Protein AF-A0AA38CVW6-F1 (afdb_monomer_lite)

Foldseek 3Di:
DQAADALVCLLPLVLQLLLCCQQVVDAALVSSQVSCSVSSHDHWPDRDPQKTKGKAANPPPPCPPVSQVSSLVSNCVRQNFADDPQRWGCSFQWTWDWDDDPRIIMIMTGGAHGLVLLLVLVLCVLVPPQAVVSCPVSQLADPPFDADPQQWTDGGPRHPWDWIWGQDPVRWIKIKTKAALNHAHRPDDDPDSVRRVVRSLVVSCVRLPDFPDNDPPDFGWGHHDQKIWTWAQDPVSIIMTMITRHPDD

Sequence (249 aa):
MRRVSAPEDLPTTVPALLTTIWRDALATVGELEAALADVGLPTLTRGEPPRVELEVPLDGVEDVDALLKRVRLACSRAVGKAVGSDKHWDLGSYDAGVCVARGSLWVSLHAKVSLEQVRAAAADFLAGADGVPWLLAHGFADAGAERKETGFWPRPAGLVHSTSARLFDDGRVRAHFFLDPGARPPGVSTRSDDEGYAASLAHLAEVLGERDDPRPSARPVWTRGGRRFTFYRMSSRSRSVLYEELVTP

pLDDT: mean 86.85, std 9.81, range [39.06, 98.0]

Structure (mmCIF, N/CA/C/O backbone):
data_AF-A0AA38CVW6-F1
#
_entry.id   AF-A0AA38CVW6-F1
#
loop_
_atom_site.group_PDB
_atom_site.id
_atom_site.type_symbol
_atom_site.label_atom_id
_atom_site.label_alt_id
_atom_site.label_comp_id
_atom_site.label_asym_id
_atom_site.label_entity_id
_atom_site.label_seq_id
_atom_site.pdbx_PDB_ins_code
_atom_site.Cartn_x
_atom_site.Cartn_y
_atom_site.Cartn_z
_atom_site.occupancy
_atom_site.B_iso_or_equiv
_atom_site.auth_seq_id
_atom_site.auth_comp_id
_atom_site.auth_asym_id
_atom_site.auth_atom_id
_atom_site.pdbx_PDB_model_num
ATOM 1 N N . MET A 1 1 ? -28.704 -16.964 11.301 1.00 39.06 1 MET A N 1
ATOM 2 C CA . MET A 1 1 ? -28.440 -15.732 12.074 1.00 39.06 1 MET A CA 1
ATOM 3 C C . MET A 1 1 ? -26.941 -15.656 12.317 1.00 39.06 1 MET A C 1
ATOM 5 O O . MET A 1 1 ? -26.438 -16.460 13.091 1.00 39.06 1 MET A O 1
ATOM 9 N N . ARG A 1 2 ? -26.208 -14.801 11.591 1.00 44.62 2 ARG A N 1
ATOM 10 C CA . ARG A 1 2 ? -24.786 -14.557 11.885 1.00 44.62 2 ARG A CA 1
ATOM 11 C C . ARG A 1 2 ? -24.725 -13.733 13.175 1.00 44.62 2 ARG A C 1
ATOM 13 O O . ARG A 1 2 ? -25.416 -12.722 13.264 1.00 44.62 2 ARG A O 1
ATOM 20 N N . ARG A 1 3 ? -23.990 -14.210 14.185 1.00 50.84 3 ARG A N 1
ATOM 21 C CA . ARG A 1 3 ? -23.736 -13.441 15.411 1.00 50.84 3 ARG A CA 1
ATOM 22 C C . ARG A 1 3 ? -22.870 -12.247 15.024 1.00 50.84 3 ARG A C 1
ATOM 24 O O . ARG A 1 3 ? -21.776 -12.453 14.517 1.00 50.84 3 ARG A O 1
ATOM 31 N N . VAL A 1 4 ? -23.381 -11.040 15.230 1.00 60.94 4 VAL A N 1
ATOM 32 C CA . VAL A 1 4 ? -22.540 -9.844 15.305 1.00 60.94 4 VAL A CA 1
ATOM 33 C C . VAL A 1 4 ? -21.782 -9.958 16.624 1.00 60.94 4 VAL A C 1
ATOM 35 O O . 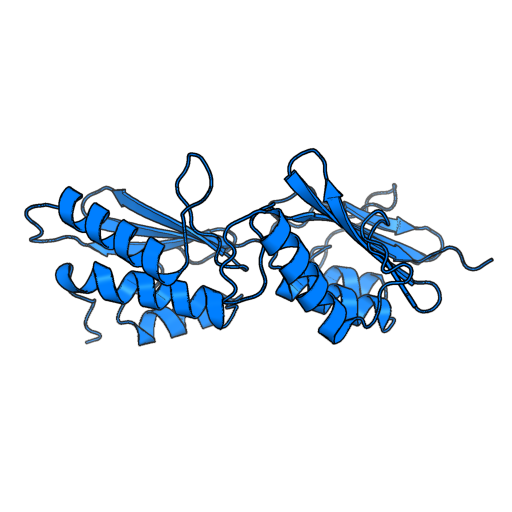VAL A 1 4 ? -22.414 -10.237 17.646 1.00 60.94 4 VAL A O 1
ATOM 38 N N . SER A 1 5 ? -20.454 -9.833 16.591 1.00 67.31 5 SER A N 1
ATOM 39 C CA . SER A 1 5 ? -19.619 -9.828 17.798 1.00 67.31 5 SER A CA 1
ATOM 40 C C . SER A 1 5 ? -20.194 -8.885 18.850 1.00 67.31 5 SER A C 1
ATOM 42 O O . SER A 1 5 ? -20.552 -7.747 18.535 1.00 67.31 5 SER A O 1
ATOM 44 N N . ALA A 1 6 ? -20.298 -9.362 20.090 1.00 80.94 6 ALA A N 1
ATOM 45 C CA . ALA A 1 6 ? -20.766 -8.522 21.179 1.00 80.94 6 ALA A CA 1
ATOM 46 C C . ALA A 1 6 ? -19.718 -7.421 21.458 1.00 80.94 6 ALA A C 1
ATOM 48 O O . ALA A 1 6 ? -18.531 -7.624 21.171 1.00 80.94 6 ALA A O 1
ATOM 49 N N . PRO A 1 7 ? -20.099 -6.240 21.979 1.00 82.44 7 PRO A N 1
ATOM 50 C CA . PRO A 1 7 ? -19.156 -5.137 22.174 1.00 82.44 7 PRO A CA 1
ATOM 51 C C . PRO A 1 7 ? -17.915 -5.500 23.009 1.00 82.44 7 PRO A C 1
ATOM 53 O O . PRO A 1 7 ? -16.829 -4.958 22.791 1.00 82.44 7 PRO A O 1
ATOM 56 N N . GLU A 1 8 ? -18.043 -6.446 23.938 1.00 85.50 8 GLU A N 1
ATOM 57 C CA . GLU A 1 8 ? -16.952 -7.001 24.740 1.00 85.50 8 GLU A CA 1
ATOM 58 C C . GLU A 1 8 ? -15.891 -7.763 23.929 1.00 85.50 8 GLU A C 1
ATOM 60 O O . GLU A 1 8 ? -14.738 -7.823 24.363 1.00 85.50 8 GLU A O 1
ATOM 65 N N . ASP A 1 9 ? -16.240 -8.275 22.747 1.00 90.69 9 ASP A N 1
ATOM 66 C CA . ASP A 1 9 ? -15.350 -9.039 21.867 1.00 90.69 9 ASP A CA 1
ATOM 67 C C . ASP A 1 9 ? -14.528 -8.135 20.934 1.00 90.69 9 ASP A C 1
ATOM 69 O O . ASP A 1 9 ? -13.566 -8.585 20.302 1.00 90.69 9 ASP A O 1
ATOM 73 N N . LEU A 1 10 ? -14.867 -6.844 20.834 1.00 92.31 10 LEU A N 1
ATOM 74 C CA . LEU A 1 10 ? -14.195 -5.877 19.954 1.00 92.31 10 LEU A CA 1
ATOM 75 C C . LEU A 1 10 ? -12.682 -5.741 20.199 1.00 92.31 10 LEU A C 1
ATOM 77 O O . LEU A 1 10 ? -11.935 -5.655 19.220 1.00 92.31 10 LEU A O 1
ATOM 81 N N . PRO A 1 11 ? -12.172 -5.771 21.449 1.00 93.81 11 PRO A N 1
ATOM 82 C CA . PRO A 1 11 ? -10.733 -5.783 21.714 1.00 93.81 11 PRO A CA 1
ATOM 83 C C . PRO A 1 11 ? -10.001 -7.032 21.203 1.00 93.81 11 PRO A C 1
ATOM 85 O O . PRO A 1 11 ? -8.774 -7.045 21.232 1.00 93.81 11 PRO A O 1
ATOM 88 N N . THR A 1 12 ? -10.722 -8.057 20.743 1.00 94.00 12 THR A N 1
ATOM 89 C CA . THR A 1 12 ? -10.163 -9.286 20.163 1.00 94.00 12 THR A CA 1
ATOM 90 C C . THR A 1 12 ? -10.408 -9.348 18.655 1.00 94.00 12 THR A C 1
ATOM 92 O O . THR A 1 12 ? -9.477 -9.586 17.888 1.00 94.00 12 THR A O 1
ATOM 95 N N . THR A 1 13 ? -11.638 -9.083 18.215 1.00 94.00 13 THR A N 1
ATOM 96 C CA . THR A 1 13 ? -12.067 -9.250 16.815 1.00 94.00 13 THR A CA 1
ATOM 97 C C . THR A 1 13 ? -11.517 -8.168 15.889 1.00 94.00 13 THR A C 1
ATOM 99 O O . THR A 1 13 ? -11.048 -8.487 14.797 1.00 94.00 13 THR A O 1
ATOM 102 N N . VAL A 1 14 ? -11.467 -6.903 16.329 1.00 93.81 14 VAL A N 1
ATOM 103 C CA . VAL A 1 14 ? -10.900 -5.812 15.517 1.00 93.81 14 VAL A CA 1
ATOM 104 C C . VAL A 1 14 ? -9.394 -6.008 15.287 1.00 93.81 14 VAL A C 1
ATOM 106 O O . VAL A 1 14 ? -8.977 -5.993 14.131 1.00 93.81 14 VAL A O 1
ATOM 109 N N . PRO A 1 15 ? -8.550 -6.259 16.309 1.00 93.81 15 PRO A N 1
ATOM 110 C CA . PRO A 1 15 ? -7.133 -6.541 16.074 1.00 93.81 15 PRO A CA 1
ATOM 111 C C . PRO A 1 15 ? -6.886 -7.802 15.242 1.00 93.81 15 PRO A C 1
ATOM 113 O O . PRO A 1 15 ? -5.911 -7.830 14.492 1.00 93.81 15 PRO A O 1
ATOM 116 N N . ALA A 1 16 ? -7.743 -8.826 15.351 1.00 93.62 16 ALA A N 1
ATOM 117 C CA . ALA A 1 16 ? -7.656 -10.018 14.510 1.00 93.62 16 ALA A CA 1
ATOM 118 C C . ALA A 1 16 ? -7.872 -9.661 13.033 1.00 93.62 16 ALA A C 1
ATOM 120 O O . ALA A 1 16 ? -7.012 -9.981 12.218 1.00 93.62 16 ALA A O 1
ATOM 121 N N . LEU A 1 17 ? -8.921 -8.889 12.716 1.00 93.69 17 LEU A N 1
ATOM 122 C CA . LEU A 1 17 ? -9.152 -8.366 11.365 1.00 93.69 17 LEU A CA 1
ATOM 123 C C . LEU A 1 17 ? -7.936 -7.594 10.841 1.00 93.69 17 LEU A C 1
ATOM 125 O O . LEU A 1 17 ? -7.453 -7.883 9.750 1.00 93.69 17 LEU A O 1
ATOM 129 N N . LEU A 1 18 ? -7.423 -6.625 11.613 1.00 93.62 18 LEU A N 1
ATOM 130 C CA . LEU A 1 18 ? -6.281 -5.815 11.167 1.00 93.62 18 LEU A CA 1
ATOM 131 C C . LEU A 1 18 ? -5.037 -6.685 10.932 1.00 93.62 18 LEU A C 1
ATOM 133 O O . LEU A 1 18 ? -4.266 -6.425 10.012 1.00 93.62 18 LEU A O 1
ATOM 137 N N . THR A 1 19 ? -4.850 -7.724 11.750 1.00 92.50 19 THR A N 1
ATOM 138 C CA . THR A 1 19 ? -3.744 -8.680 11.606 1.00 92.50 19 THR A CA 1
ATOM 139 C C . THR A 1 19 ? -3.870 -9.491 10.324 1.00 92.50 19 THR A C 1
ATOM 141 O O . THR A 1 19 ? -2.874 -9.635 9.621 1.00 92.50 19 THR A O 1
ATOM 144 N N . THR A 1 20 ? -5.067 -9.990 10.010 1.00 92.25 20 THR A N 1
ATOM 145 C CA . THR A 1 20 ? -5.356 -10.717 8.766 1.00 92.25 20 THR A CA 1
ATOM 146 C C . THR A 1 20 ? -5.100 -9.827 7.557 1.00 92.25 20 THR A C 1
ATOM 148 O O . THR A 1 20 ? -4.303 -10.191 6.700 1.00 92.25 20 THR A O 1
ATOM 151 N N . ILE A 1 21 ? -5.666 -8.611 7.535 1.00 90.19 21 ILE A N 1
ATOM 152 C CA . ILE A 1 21 ? -5.430 -7.635 6.457 1.00 90.19 21 ILE A CA 1
ATOM 153 C C . ILE A 1 21 ? -3.929 -7.423 6.241 1.00 90.19 21 ILE A C 1
ATOM 155 O O . ILE A 1 21 ? -3.445 -7.457 5.112 1.00 90.19 21 ILE A O 1
ATOM 159 N N . TRP A 1 22 ? -3.190 -7.226 7.332 1.00 90.19 22 TRP A N 1
ATOM 160 C CA . TRP A 1 22 ? -1.774 -6.899 7.271 1.00 90.19 22 TRP A CA 1
ATOM 161 C C . TRP A 1 22 ? -0.870 -8.071 6.878 1.00 90.19 22 TRP A C 1
ATOM 163 O O . TRP A 1 22 ? 0.119 -7.863 6.176 1.00 90.19 22 TRP A O 1
ATOM 173 N N . ARG A 1 23 ? -1.154 -9.287 7.354 1.00 87.44 23 ARG A N 1
ATOM 174 C CA . ARG A 1 23 ? -0.337 -10.476 7.064 1.00 87.44 23 ARG A CA 1
ATOM 175 C C . ARG A 1 23 ? -0.641 -11.063 5.699 1.00 87.44 23 ARG A C 1
ATOM 177 O O . ARG A 1 23 ? 0.293 -11.398 4.979 1.00 87.44 23 ARG A O 1
ATOM 184 N N . ASP A 1 24 ? -1.919 -11.137 5.358 1.00 86.94 24 ASP A N 1
ATOM 185 C CA . ASP A 1 24 ? -2.382 -11.786 4.133 1.00 86.94 24 ASP A CA 1
ATOM 186 C C . ASP A 1 24 ? -2.439 -10.797 2.960 1.00 86.94 24 ASP A C 1
ATOM 188 O O . ASP A 1 24 ? -2.769 -11.176 1.842 1.00 86.94 24 ASP A O 1
ATOM 192 N N . ALA A 1 25 ? -2.084 -9.530 3.213 1.00 83.12 25 ALA A N 1
ATOM 193 C CA . ALA A 1 25 ? -1.996 -8.460 2.225 1.00 83.12 25 ALA A CA 1
ATOM 194 C C . ALA A 1 25 ? -3.281 -8.296 1.397 1.00 83.12 25 ALA A C 1
ATOM 196 O O . ALA A 1 25 ? -3.215 -8.032 0.195 1.00 83.12 25 ALA A O 1
ATOM 197 N N . LEU A 1 26 ? -4.441 -8.426 2.053 1.00 83.44 26 LEU A N 1
ATOM 198 C CA . LEU A 1 26 ? -5.749 -8.339 1.398 1.00 83.44 26 LEU A CA 1
ATOM 199 C C . LEU A 1 26 ? -5.847 -7.038 0.592 1.00 83.44 26 LEU A C 1
ATOM 201 O O . LEU A 1 26 ? -5.420 -5.980 1.064 1.00 83.44 26 LEU A O 1
ATOM 205 N N . ALA A 1 27 ? -6.384 -7.113 -0.623 1.00 74.75 27 ALA A N 1
ATOM 206 C CA . ALA A 1 27 ? -6.369 -6.003 -1.577 1.00 74.75 27 ALA A CA 1
ATOM 207 C C . ALA A 1 27 ? -7.743 -5.715 -2.200 1.00 74.75 27 ALA A C 1
ATOM 209 O O . ALA A 1 27 ? -7.929 -4.672 -2.831 1.00 74.75 27 ALA A O 1
ATOM 210 N N . THR A 1 28 ? -8.712 -6.616 -2.036 1.00 79.88 28 THR A N 1
ATOM 211 C CA . THR A 1 28 ? -10.042 -6.510 -2.644 1.00 79.88 28 THR A CA 1
ATOM 212 C C . THR A 1 28 ? -11.147 -6.434 -1.591 1.00 79.88 28 THR A C 1
ATOM 214 O O . THR A 1 28 ? -11.022 -6.922 -0.470 1.00 79.88 28 THR A O 1
ATOM 217 N N . VAL A 1 29 ? -12.286 -5.849 -1.973 1.00 81.00 29 VAL A N 1
ATOM 218 C CA . VAL A 1 29 ? -13.480 -5.792 -1.113 1.00 81.00 29 VAL A CA 1
ATOM 219 C C . VAL A 1 29 ? -13.984 -7.197 -0.771 1.00 81.00 29 VAL A C 1
ATOM 221 O O . VAL A 1 29 ? -14.332 -7.447 0.376 1.00 81.00 29 VAL A O 1
ATOM 224 N N . GLY A 1 30 ? -13.956 -8.133 -1.726 1.00 83.38 30 GLY A N 1
ATOM 225 C CA . GLY A 1 30 ? -14.388 -9.514 -1.486 1.00 83.38 30 GLY A CA 1
ATOM 226 C C . GLY A 1 30 ? -13.516 -10.250 -0.462 1.00 83.38 30 GLY A C 1
ATOM 227 O O . GLY A 1 30 ? -14.039 -10.958 0.395 1.00 83.38 30 GLY A O 1
ATOM 228 N N . GLU A 1 31 ? -12.197 -10.039 -0.495 1.00 86.50 31 GLU A N 1
ATOM 229 C CA . GLU A 1 31 ? -11.280 -10.558 0.530 1.00 86.50 31 GLU A CA 1
ATOM 230 C C . GLU A 1 31 ? -11.557 -9.944 1.908 1.00 86.50 31 GLU A C 1
ATOM 232 O O . GLU A 1 31 ? -11.576 -10.661 2.909 1.00 86.50 31 GLU A O 1
ATOM 237 N N . LEU A 1 32 ? -11.821 -8.632 1.969 1.00 86.25 32 LEU A N 1
ATOM 238 C CA . LEU A 1 32 ? -12.201 -7.963 3.215 1.00 86.25 32 LEU A CA 1
ATOM 239 C C . LEU A 1 32 ? -13.513 -8.518 3.782 1.00 86.25 32 LEU A C 1
ATOM 241 O O . LEU A 1 32 ? -13.595 -8.783 4.978 1.00 86.25 32 LEU A O 1
ATOM 245 N N . GLU A 1 33 ? -14.533 -8.718 2.948 1.00 87.56 33 GLU A N 1
ATOM 246 C CA . GLU A 1 33 ? -1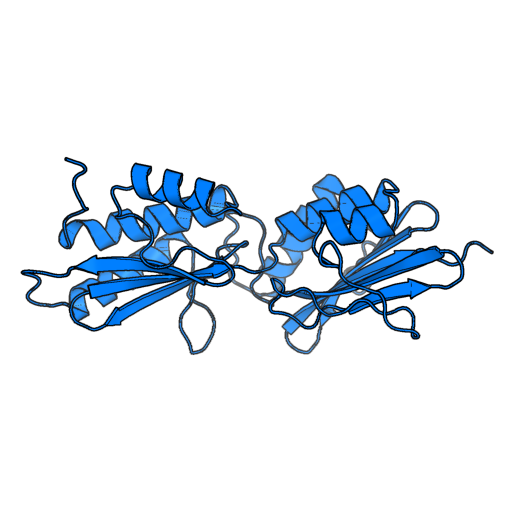5.819 -9.280 3.372 1.00 87.56 33 GLU A CA 1
ATOM 247 C C . GLU A 1 33 ? -15.688 -10.714 3.897 1.00 87.56 33 GLU A C 1
ATOM 249 O O . GLU A 1 33 ? -16.340 -11.066 4.886 1.00 87.56 33 GLU A O 1
ATOM 254 N N . ALA A 1 34 ? -14.824 -11.527 3.282 1.00 86.88 34 ALA A N 1
ATOM 255 C CA . ALA A 1 34 ? -14.499 -12.861 3.778 1.00 86.88 34 ALA A CA 1
ATOM 256 C C . ALA A 1 34 ? -13.813 -12.795 5.154 1.00 86.88 34 ALA A C 1
ATOM 258 O O . ALA A 1 34 ? -14.268 -13.441 6.097 1.00 86.88 34 ALA A O 1
ATOM 259 N N . ALA A 1 35 ? -12.797 -11.939 5.307 1.00 88.56 35 ALA A N 1
ATOM 260 C CA . ALA A 1 35 ? -12.090 -11.766 6.575 1.00 88.56 35 ALA A CA 1
ATOM 261 C C . ALA A 1 35 ? -13.005 -11.256 7.703 1.00 88.56 35 ALA A C 1
ATOM 263 O O . ALA A 1 35 ? -12.896 -11.706 8.843 1.00 88.56 35 ALA A O 1
ATOM 264 N N . LEU A 1 36 ? -13.939 -10.348 7.396 1.00 88.06 36 LEU A N 1
ATOM 265 C CA . LEU A 1 36 ? -14.946 -9.867 8.348 1.00 88.06 36 LEU A CA 1
ATOM 266 C C . LEU A 1 36 ? -15.853 -10.993 8.838 1.00 88.06 36 LEU A C 1
ATOM 268 O O . LEU A 1 36 ? -16.118 -11.090 10.039 1.00 88.06 36 LEU A O 1
ATOM 272 N N . ALA A 1 37 ? -16.298 -11.855 7.920 1.00 86.00 37 ALA A N 1
ATOM 273 C CA . ALA A 1 37 ? -17.121 -13.006 8.258 1.00 86.00 37 ALA A CA 1
ATOM 274 C C . ALA A 1 37 ? -16.378 -13.986 9.182 1.00 86.00 37 ALA A C 1
ATOM 276 O O . ALA A 1 37 ? -16.986 -14.488 10.130 1.00 86.00 37 ALA A O 1
ATOM 277 N N . ASP A 1 38 ? -15.081 -14.201 8.954 1.00 87.62 38 ASP A N 1
ATOM 278 C CA . ASP A 1 38 ? -14.252 -15.107 9.755 1.00 87.62 38 ASP A CA 1
ATOM 279 C C . ASP A 1 38 ? -14.047 -14.615 11.195 1.00 87.62 38 ASP A C 1
ATOM 281 O O . ASP A 1 38 ? -14.037 -15.418 12.130 1.00 87.62 38 ASP A O 1
ATOM 285 N N . VAL A 1 39 ? -13.939 -13.298 11.405 1.00 86.31 39 VAL A N 1
ATOM 286 C CA . VAL A 1 39 ? -13.791 -12.709 12.751 1.00 86.31 39 VAL A CA 1
ATOM 287 C C . VAL A 1 39 ? -15.122 -12.334 13.417 1.00 86.31 39 VAL A C 1
ATOM 289 O O . VAL A 1 39 ? -15.124 -11.743 14.499 1.00 86.31 39 VAL A O 1
ATOM 292 N N . GLY A 1 40 ? -16.259 -12.648 12.786 1.00 82.88 40 GLY A N 1
ATOM 293 C CA . GLY A 1 40 ? -17.600 -12.377 13.323 1.00 82.88 40 GLY A CA 1
ATOM 294 C C . GLY A 1 40 ? -18.025 -10.903 13.301 1.00 82.88 40 GLY A C 1
ATOM 295 O O . GLY A 1 40 ? -18.970 -10.520 13.994 1.00 82.88 40 GLY A O 1
ATOM 296 N N . LEU A 1 41 ? -17.344 -10.058 12.523 1.00 85.31 41 LEU A N 1
ATOM 297 C CA . LEU A 1 41 ? -17.702 -8.649 12.364 1.00 85.31 41 LEU A CA 1
ATOM 298 C C . LEU A 1 41 ? -18.802 -8.469 11.299 1.00 85.31 41 LEU A C 1
ATOM 300 O O . LEU A 1 41 ? -18.959 -9.311 10.410 1.00 85.31 41 LEU A O 1
ATOM 304 N N . PRO A 1 42 ? -19.605 -7.391 11.391 1.00 81.88 42 PRO A N 1
ATOM 305 C CA . PRO A 1 42 ? -20.638 -7.110 10.403 1.00 81.88 42 PRO A CA 1
ATOM 306 C C . PRO A 1 42 ? -20.032 -6.817 9.026 1.00 81.88 42 PRO A C 1
ATOM 308 O O . PRO A 1 42 ? -18.848 -6.504 8.888 1.00 81.88 42 PRO A O 1
ATOM 311 N N . THR A 1 43 ? -20.875 -6.910 7.998 1.00 81.50 43 THR A N 1
ATOM 312 C CA . THR A 1 43 ? -20.513 -6.503 6.638 1.00 81.50 43 THR A CA 1
ATOM 313 C C . THR A 1 43 ? -20.237 -5.004 6.568 1.00 81.50 43 THR A C 1
ATOM 315 O O . THR A 1 43 ? -20.605 -4.231 7.455 1.00 81.50 43 THR A O 1
ATOM 318 N N . LEU A 1 44 ? -19.616 -4.589 5.472 1.00 80.06 44 LEU A N 1
ATOM 319 C CA . LEU A 1 44 ? -19.271 -3.200 5.216 1.00 80.06 44 LEU A CA 1
ATOM 320 C C . LEU A 1 44 ? -20.527 -2.322 5.146 1.00 80.06 44 LEU A C 1
ATOM 322 O O . LEU A 1 44 ? -21.488 -2.651 4.453 1.00 80.06 44 LEU A O 1
ATOM 326 N N . THR A 1 45 ? -20.512 -1.188 5.847 1.00 72.94 45 THR A N 1
ATOM 327 C CA . THR A 1 45 ? -21.551 -0.152 5.737 1.00 72.94 45 THR A CA 1
ATOM 328 C C . THR A 1 45 ? -21.304 0.772 4.551 1.00 72.94 45 THR A C 1
ATOM 330 O O . THR A 1 45 ? -22.241 1.358 4.008 1.00 72.94 45 THR A O 1
ATOM 333 N N . ARG A 1 46 ? -20.047 0.865 4.103 1.00 75.31 46 ARG A N 1
ATOM 334 C CA . ARG A 1 46 ? -19.642 1.526 2.861 1.00 75.31 46 ARG A CA 1
ATOM 335 C C . ARG A 1 46 ? -18.537 0.704 2.202 1.00 75.31 46 ARG A C 1
ATOM 337 O O . ARG A 1 46 ? -17.530 0.438 2.848 1.00 75.31 46 ARG A O 1
ATOM 344 N N . GLY A 1 47 ? -18.741 0.281 0.952 1.00 62.03 47 GLY A N 1
ATOM 345 C CA . GLY A 1 47 ? -17.935 -0.778 0.323 1.00 62.03 47 GLY A CA 1
ATOM 346 C C . GLY A 1 47 ? -17.162 -0.398 -0.941 1.00 62.03 47 GLY A C 1
ATOM 347 O O . GLY A 1 47 ? -16.516 -1.266 -1.512 1.00 62.03 47 GLY A O 1
ATOM 348 N N . GLU A 1 48 ? -17.200 0.855 -1.399 1.00 62.97 48 GLU A N 1
ATOM 349 C CA . GLU A 1 48 ? -16.489 1.237 -2.627 1.00 62.97 48 GLU A CA 1
ATOM 350 C C . GLU A 1 48 ? -15.134 1.895 -2.313 1.00 62.97 48 GLU A C 1
ATOM 352 O O . GLU A 1 48 ? -15.080 2.873 -1.556 1.00 62.97 48 GLU A O 1
ATOM 357 N N . PRO A 1 49 ? -14.023 1.394 -2.890 1.00 61.00 49 PRO A N 1
ATOM 358 C CA . PRO A 1 49 ? -12.729 2.059 -2.828 1.00 61.00 49 PRO A CA 1
ATOM 359 C C . PRO A 1 49 ? -12.819 3.544 -3.229 1.00 61.00 49 PRO A C 1
ATOM 361 O O . PRO A 1 49 ? -13.629 3.916 -4.077 1.00 61.00 49 PRO A O 1
ATOM 364 N N . PRO A 1 50 ? -11.983 4.414 -2.639 1.00 67.94 50 PRO A N 1
ATOM 365 C CA . PRO A 1 50 ? -10.825 4.078 -1.813 1.00 67.94 50 PRO A CA 1
ATOM 366 C C . PRO A 1 50 ? -11.135 3.948 -0.314 1.00 67.94 50 PRO A C 1
ATOM 368 O O . PRO A 1 50 ? -10.205 3.757 0.461 1.00 67.94 50 PRO A O 1
ATOM 371 N N . ARG A 1 51 ? -12.394 4.078 0.130 1.00 80.44 51 ARG A N 1
ATOM 372 C CA . ARG A 1 51 ? -12.738 4.057 1.560 1.00 80.44 51 ARG A CA 1
ATOM 373 C C . ARG A 1 51 ? -13.820 3.035 1.856 1.00 80.44 51 ARG A C 1
ATOM 375 O O . ARG A 1 51 ? -14.963 3.183 1.434 1.00 80.44 51 ARG A O 1
ATOM 382 N N . VAL A 1 52 ? -13.450 2.072 2.680 1.00 85.38 52 VAL A N 1
ATOM 383 C CA . VAL A 1 52 ? -14.322 1.023 3.176 1.00 85.38 52 VAL A CA 1
ATOM 384 C C . VAL A 1 52 ? -14.556 1.232 4.668 1.00 85.38 52 VAL A C 1
ATOM 386 O O . VAL A 1 52 ? -13.637 1.590 5.402 1.00 85.38 52 VAL A O 1
ATOM 389 N N . GLU A 1 53 ? -15.789 1.051 5.125 1.00 88.88 53 GLU A N 1
ATOM 390 C CA . GLU A 1 53 ? -16.161 1.270 6.523 1.00 88.88 53 GLU A CA 1
ATOM 391 C C . GLU A 1 53 ? -17.015 0.128 7.046 1.00 88.88 53 GLU A C 1
ATOM 393 O O . GLU A 1 53 ? -17.860 -0.406 6.327 1.00 88.88 53 GLU A O 1
ATOM 398 N N . LEU A 1 54 ? -16.807 -0.212 8.314 1.00 89.75 54 LEU A N 1
ATOM 399 C CA . LEU A 1 54 ? -17.698 -1.076 9.076 1.00 89.75 54 LEU A CA 1
ATOM 400 C C . LEU A 1 54 ? -18.156 -0.348 10.337 1.00 89.75 54 LEU A C 1
ATOM 402 O O . LEU A 1 54 ? -17.401 0.414 10.949 1.00 89.75 54 LEU A O 1
ATOM 406 N N . GLU A 1 55 ? -19.396 -0.615 10.720 1.00 90.88 55 GLU A N 1
ATOM 407 C CA . GLU A 1 55 ? -20.050 -0.032 11.882 1.00 90.88 55 GLU A CA 1
ATOM 408 C C . GLU A 1 55 ? -20.480 -1.153 12.826 1.00 90.88 55 GLU A C 1
ATOM 410 O O . GLU A 1 55 ? -21.163 -2.089 12.411 1.00 90.88 55 GLU A O 1
ATOM 415 N N . VAL A 1 56 ? -20.095 -1.054 14.099 1.00 90.88 56 VAL A N 1
ATOM 416 C CA . VAL A 1 56 ? -20.568 -1.955 15.154 1.00 90.88 56 VAL A CA 1
ATOM 417 C C . VAL A 1 56 ? -21.338 -1.142 16.195 1.00 90.88 56 VAL A C 1
ATOM 419 O O . VAL A 1 56 ? -20.722 -0.302 16.861 1.00 90.88 56 VAL A O 1
ATOM 422 N N . PRO A 1 57 ? -22.654 -1.373 16.359 1.00 91.06 57 PRO A N 1
ATOM 423 C CA . PRO A 1 57 ? -23.439 -0.738 17.414 1.00 91.06 57 PRO A CA 1
ATOM 424 C C . PRO A 1 57 ? -22.867 -1.048 18.803 1.00 91.06 57 PRO A C 1
ATOM 426 O O . PRO A 1 57 ? -22.466 -2.180 19.074 1.00 91.06 57 PRO A O 1
ATOM 429 N N . LEU A 1 58 ? -22.832 -0.051 19.690 1.00 91.81 58 LEU A N 1
ATOM 430 C CA . LEU A 1 58 ? -22.343 -0.187 21.071 1.00 91.81 58 LEU A CA 1
ATOM 431 C C . LEU A 1 58 ? -23.490 -0.202 22.091 1.00 91.81 58 LEU A C 1
ATOM 433 O O . LEU A 1 58 ? -23.354 0.314 23.203 1.00 91.81 58 LEU A O 1
ATOM 437 N N . ASP A 1 59 ? -24.629 -0.780 21.711 1.00 88.38 59 ASP A N 1
ATOM 438 C CA . ASP A 1 59 ? -25.804 -0.877 22.574 1.00 88.38 59 ASP A CA 1
ATOM 439 C C . ASP A 1 59 ? -25.456 -1.587 23.892 1.00 88.38 59 ASP A C 1
ATOM 441 O O . ASP A 1 59 ? -24.861 -2.664 23.904 1.00 88.38 59 ASP A O 1
ATOM 445 N N . GLY A 1 60 ? -25.814 -0.970 25.021 1.00 85.06 60 GLY A N 1
ATOM 446 C CA . GLY A 1 60 ? -25.553 -1.523 26.355 1.00 85.06 60 GLY A CA 1
ATOM 447 C C . GLY A 1 60 ? -24.118 -1.357 26.875 1.00 85.06 60 GLY A C 1
ATOM 448 O O . GLY A 1 60 ? -23.816 -1.856 27.957 1.00 85.06 60 GLY A O 1
ATOM 449 N N . VAL A 1 61 ? -23.233 -0.647 26.165 1.00 90.62 61 VAL A N 1
ATOM 450 C CA . VAL A 1 61 ? -21.884 -0.330 26.664 1.00 90.62 61 VAL A CA 1
ATOM 451 C C . VAL A 1 61 ? -21.928 0.878 27.602 1.00 90.62 61 VAL A C 1
ATOM 453 O O . VAL A 1 61 ? -22.158 2.003 27.168 1.00 90.62 61 VAL A O 1
ATOM 456 N N . GLU A 1 62 ? -21.647 0.655 28.887 1.00 88.69 62 GLU A N 1
ATOM 457 C CA . GLU A 1 62 ? -21.654 1.715 29.910 1.00 88.69 62 GLU A CA 1
ATOM 458 C C . GLU A 1 62 ? -20.467 2.689 29.787 1.00 88.69 62 GLU A C 1
ATOM 460 O O . GLU A 1 62 ? -20.639 3.896 29.944 1.00 88.69 62 GLU A O 1
ATOM 465 N N . ASP A 1 63 ? -19.265 2.184 29.471 1.00 93.44 63 ASP A N 1
ATOM 466 C CA . ASP A 1 63 ? -18.043 2.990 29.318 1.00 93.44 63 ASP A CA 1
ATOM 467 C C . ASP A 1 63 ? -17.405 2.786 27.934 1.00 93.44 63 ASP A C 1
ATOM 469 O O . ASP A 1 63 ? -16.512 1.956 27.707 1.00 93.44 63 ASP A O 1
ATOM 473 N N . VAL A 1 64 ? -17.899 3.575 26.982 1.00 93.81 64 VAL A N 1
ATOM 474 C CA . VAL A 1 64 ? -17.465 3.555 25.582 1.00 93.81 64 VAL A CA 1
ATOM 475 C C . VAL A 1 64 ? -16.017 4.034 25.421 1.00 93.81 64 VAL A C 1
ATOM 477 O O . VAL A 1 64 ? -15.273 3.497 24.596 1.00 93.81 64 VAL A O 1
ATOM 480 N N . ASP A 1 65 ? -15.573 4.991 26.236 1.00 92.88 65 ASP A N 1
ATOM 481 C CA . ASP A 1 65 ? -14.210 5.518 26.170 1.00 92.88 65 ASP A CA 1
ATOM 482 C C . ASP A 1 65 ? -13.184 4.485 26.646 1.00 92.88 65 ASP A C 1
ATOM 484 O O . ASP A 1 65 ? -12.121 4.324 26.030 1.00 92.88 65 ASP A O 1
ATOM 488 N N . ALA A 1 66 ? -13.485 3.753 27.722 1.00 93.75 66 ALA A N 1
ATOM 489 C CA . ALA A 1 66 ? -12.651 2.648 28.178 1.00 93.75 66 ALA A CA 1
ATOM 490 C C . ALA A 1 66 ? -12.610 1.512 27.151 1.00 93.75 66 ALA A C 1
ATOM 492 O O . ALA A 1 66 ? -11.536 0.954 26.898 1.00 93.75 66 ALA A O 1
ATOM 493 N N . LEU A 1 67 ? -13.739 1.183 26.516 1.00 93.31 67 LEU A N 1
ATOM 494 C CA . LEU A 1 67 ? -13.773 0.208 25.426 1.00 93.31 67 LEU A CA 1
ATOM 495 C C . LEU A 1 67 ? -12.887 0.648 24.252 1.00 93.31 67 LEU A C 1
ATOM 497 O O . LEU A 1 67 ? -11.997 -0.104 23.854 1.00 93.31 67 LEU A O 1
ATOM 501 N N . LEU A 1 68 ? -13.045 1.879 23.756 1.00 94.19 68 LEU A N 1
ATOM 502 C CA . LEU A 1 68 ? -12.239 2.409 22.653 1.00 94.19 68 LEU A CA 1
ATOM 503 C C . LEU A 1 68 ? -10.740 2.411 22.987 1.00 94.19 68 LEU A C 1
ATOM 505 O O . LEU A 1 68 ? -9.913 2.056 22.143 1.00 94.19 68 LEU A O 1
ATOM 509 N N . LYS A 1 69 ? -10.365 2.773 24.222 1.00 93.25 69 LYS A N 1
ATOM 510 C CA . LYS A 1 69 ? -8.970 2.695 24.693 1.00 93.25 69 LYS A CA 1
ATOM 511 C C . LYS A 1 69 ? -8.441 1.260 24.653 1.00 93.25 69 LYS A C 1
ATOM 513 O O . LYS A 1 69 ? -7.322 1.055 24.179 1.00 93.25 69 LYS A O 1
ATOM 518 N N . ARG A 1 70 ? -9.227 0.274 25.105 1.00 94.69 70 ARG A N 1
ATOM 519 C CA . ARG A 1 70 ? -8.852 -1.151 25.056 1.00 94.69 70 ARG A CA 1
ATOM 520 C C . ARG A 1 70 ? -8.682 -1.645 23.621 1.00 94.69 70 ARG A C 1
ATOM 522 O O . ARG A 1 70 ? -7.653 -2.249 23.332 1.00 94.69 70 ARG A O 1
ATOM 529 N N . VAL A 1 71 ? -9.618 -1.325 22.725 1.00 94.44 71 VAL A N 1
ATOM 530 C CA . VAL A 1 71 ? -9.536 -1.681 21.296 1.00 94.44 71 VAL A CA 1
ATOM 531 C C . VAL A 1 71 ? -8.275 -1.087 20.665 1.00 94.44 71 VAL A C 1
ATOM 533 O O . VAL A 1 71 ? -7.464 -1.819 20.108 1.00 94.44 71 VAL A O 1
ATOM 536 N N . ARG A 1 72 ? -8.034 0.221 20.824 1.00 94.06 72 ARG A N 1
ATOM 537 C CA . ARG A 1 72 ? -6.839 0.892 20.272 1.00 94.06 72 ARG A CA 1
ATOM 538 C C . ARG A 1 72 ? -5.532 0.311 20.803 1.00 94.06 72 ARG A C 1
ATOM 540 O O . ARG A 1 72 ? -4.567 0.162 20.048 1.00 94.06 72 ARG A O 1
ATOM 547 N N . LEU A 1 73 ? -5.484 -0.010 22.095 1.00 93.12 73 LEU A N 1
ATOM 548 C CA . LEU A 1 73 ? -4.321 -0.648 22.703 1.00 93.12 73 LEU A CA 1
ATOM 549 C C . LEU A 1 73 ? -4.096 -2.051 22.127 1.00 93.12 73 LEU A C 1
ATOM 551 O O . LEU A 1 73 ? -2.958 -2.396 21.814 1.00 93.12 73 LEU A O 1
ATOM 555 N N . ALA A 1 74 ? -5.160 -2.838 21.965 1.00 94.56 74 ALA A N 1
ATOM 556 C CA . ALA A 1 74 ? -5.088 -4.179 21.399 1.00 94.56 74 ALA A CA 1
ATOM 557 C C . ALA A 1 74 ? -4.645 -4.155 19.927 1.00 94.56 74 ALA A C 1
ATOM 559 O O . ALA A 1 74 ? -3.704 -4.864 19.576 1.00 94.56 74 ALA A O 1
ATOM 560 N N . CYS A 1 75 ? -5.202 -3.258 19.104 1.00 93.56 75 CYS A N 1
ATOM 561 C CA . CYS A 1 75 ? -4.740 -3.035 17.730 1.00 93.56 75 CYS A CA 1
ATOM 562 C C . CYS A 1 75 ? -3.253 -2.674 17.710 1.00 93.56 75 CYS A C 1
ATOM 564 O O . CYS A 1 75 ? -2.474 -3.281 16.982 1.00 93.56 75 CYS A O 1
ATOM 566 N N . SER A 1 76 ? -2.825 -1.757 18.584 1.00 91.12 76 SER A N 1
ATOM 567 C CA . SER A 1 76 ? -1.423 -1.330 18.607 1.00 91.12 76 SER A CA 1
ATOM 568 C C . SER A 1 76 ? -0.446 -2.433 19.021 1.00 91.12 76 SER A C 1
ATOM 570 O O . SER A 1 76 ? 0.718 -2.424 18.622 1.00 91.12 76 SER A O 1
ATOM 572 N N . ARG A 1 77 ? -0.903 -3.386 19.839 1.00 90.44 77 ARG A N 1
ATOM 573 C CA . ARG A 1 77 ? -0.130 -4.582 20.194 1.00 90.44 77 ARG A CA 1
ATOM 574 C C . ARG A 1 77 ? -0.065 -5.582 19.042 1.00 90.44 77 ARG A C 1
ATOM 576 O O . ARG A 1 77 ? 0.964 -6.227 18.888 1.00 90.44 77 ARG A O 1
ATOM 583 N N . ALA A 1 78 ? -1.140 -5.701 18.266 1.00 90.12 78 ALA A N 1
ATOM 584 C CA . ALA A 1 78 ? -1.252 -6.667 17.180 1.00 90.12 78 ALA A CA 1
ATOM 585 C C . ALA A 1 78 ? -0.483 -6.238 15.919 1.00 90.12 78 ALA A C 1
ATOM 587 O O . ALA A 1 78 ? 0.302 -7.020 15.389 1.00 90.12 78 ALA A O 1
ATOM 588 N N . VAL A 1 79 ? -0.666 -4.990 15.474 1.00 88.31 79 VAL A N 1
ATOM 589 C CA . VAL A 1 79 ? -0.147 -4.498 14.180 1.00 88.31 79 VAL A CA 1
ATOM 590 C C . VAL A 1 79 ? 0.883 -3.367 14.309 1.00 88.31 79 VAL A C 1
ATOM 592 O O . VAL A 1 79 ? 1.366 -2.829 13.319 1.00 88.31 79 VAL A O 1
ATOM 595 N N . GLY A 1 80 ? 1.275 -3.010 15.536 1.00 85.62 80 GLY A N 1
ATOM 596 C CA . GLY A 1 80 ? 2.267 -1.965 15.806 1.00 85.62 80 GLY A CA 1
ATOM 597 C C . GLY A 1 80 ? 1.662 -0.589 16.099 1.00 85.62 80 GLY A C 1
ATOM 598 O O . GLY A 1 80 ? 0.458 -0.424 16.256 1.00 85.62 80 GLY A O 1
ATOM 599 N N . LYS A 1 81 ? 2.508 0.435 16.253 1.00 82.00 81 LYS A N 1
ATOM 600 C CA . LYS A 1 81 ? 2.045 1.772 16.663 1.00 82.00 81 LYS A CA 1
ATOM 601 C C . LYS A 1 81 ? 1.266 2.460 15.542 1.00 82.00 81 LYS A C 1
ATOM 603 O O . LYS A 1 81 ? 1.699 2.441 14.396 1.00 82.00 81 LYS A O 1
ATOM 608 N N . ALA A 1 82 ? 0.187 3.143 15.917 1.00 80.06 82 ALA A N 1
ATOM 609 C CA . ALA A 1 82 ? -0.495 4.062 15.018 1.00 80.06 82 ALA A CA 1
ATOM 610 C C . ALA A 1 82 ? 0.442 5.208 14.581 1.00 80.06 82 ALA A C 1
ATOM 612 O O . ALA A 1 82 ? 1.289 5.666 15.357 1.00 80.06 82 ALA A O 1
ATOM 613 N N . VAL A 1 83 ? 0.280 5.659 13.342 1.00 71.12 83 VAL A N 1
ATOM 614 C CA . VAL A 1 83 ? 1.096 6.654 12.647 1.00 71.12 83 VAL A CA 1
ATOM 615 C C . VAL A 1 83 ? 0.327 7.977 12.532 1.00 71.12 83 VAL A C 1
ATOM 617 O O . VAL A 1 83 ? -0.904 8.011 12.474 1.00 71.12 83 VAL A O 1
ATOM 620 N N . GLY A 1 84 ? 1.074 9.085 12.519 1.00 63.44 84 GLY A N 1
ATOM 621 C CA . GLY A 1 84 ? 0.540 10.431 12.301 1.00 63.44 84 GLY A CA 1
ATOM 622 C C . GLY A 1 84 ? -0.252 11.014 13.477 1.00 63.44 84 GLY A C 1
ATOM 623 O O . GLY A 1 84 ? -0.418 10.397 14.530 1.00 63.44 84 GLY A O 1
ATOM 624 N N . SER A 1 85 ? -0.739 12.243 13.291 1.00 57.75 85 SER A N 1
ATOM 625 C CA . SER A 1 85 ? -1.654 12.920 14.224 1.00 57.75 85 SER A CA 1
ATOM 626 C C . SER A 1 85 ? -3.011 12.224 14.319 1.00 57.75 85 SER A C 1
ATOM 628 O O . SER A 1 85 ? -3.643 12.237 15.376 1.00 57.75 85 SER A O 1
ATOM 630 N N . ASP A 1 86 ? -3.416 11.580 13.225 1.00 61.25 86 ASP A N 1
ATOM 631 C CA . ASP A 1 86 ? -4.771 11.068 13.022 1.00 61.25 86 ASP A CA 1
ATOM 632 C C . ASP A 1 86 ? -4.936 9.628 13.537 1.00 61.25 86 ASP A C 1
ATOM 634 O O . ASP A 1 86 ? -6.039 9.088 13.539 1.00 61.25 86 ASP A O 1
ATOM 638 N N . LYS A 1 87 ? -3.848 9.030 14.053 1.00 78.19 87 LYS A N 1
ATOM 639 C CA . LYS A 1 87 ? -3.816 7.731 14.745 1.00 78.19 87 LYS A CA 1
ATOM 640 C C . LYS A 1 87 ? -4.393 6.575 13.912 1.00 78.19 87 LYS A C 1
ATOM 642 O O . LYS A 1 87 ? -5.259 5.846 14.398 1.00 78.19 87 LYS A O 1
ATOM 647 N N . HIS A 1 88 ? -3.875 6.378 12.700 1.00 88.00 88 HIS A N 1
ATOM 648 C CA . HIS A 1 88 ? -4.179 5.211 11.861 1.00 88.00 88 HIS A CA 1
ATOM 649 C C . HIS A 1 88 ? -3.066 4.152 11.929 1.00 88.00 88 HIS A C 1
ATOM 651 O O . HIS A 1 88 ? -1.920 4.479 12.224 1.00 88.00 88 HIS A O 1
ATOM 657 N N . TRP A 1 89 ? -3.375 2.886 11.656 1.00 89.62 89 TRP A N 1
ATOM 658 C CA . TRP A 1 89 ? -2.387 1.816 11.477 1.00 89.62 89 TRP A CA 1
ATOM 659 C C . TRP A 1 89 ? -2.148 1.559 9.993 1.00 89.62 89 TRP A C 1
ATOM 661 O O . TRP A 1 89 ? -3.106 1.413 9.242 1.00 89.62 89 TRP A O 1
ATOM 671 N N . ASP A 1 90 ? -0.879 1.470 9.598 1.00 86.69 90 ASP A N 1
ATOM 672 C CA . ASP A 1 90 ? -0.482 1.051 8.253 1.00 86.69 90 ASP A CA 1
ATOM 673 C C . ASP A 1 90 ? -0.517 -0.481 8.174 1.00 86.69 90 ASP A C 1
ATOM 675 O O . ASP A 1 90 ? 0.260 -1.159 8.852 1.00 86.69 90 ASP A O 1
ATOM 679 N N . LEU A 1 91 ? -1.437 -1.017 7.374 1.00 87.38 91 LEU A N 1
ATOM 680 C CA . LEU A 1 91 ? -1.627 -2.451 7.153 1.00 87.38 91 LEU A CA 1
ATOM 681 C C . LEU A 1 91 ? -1.098 -2.894 5.779 1.00 87.38 91 LEU A C 1
ATOM 683 O O . LEU A 1 91 ? -1.499 -3.936 5.268 1.00 87.38 91 LEU A O 1
ATOM 687 N N . GLY A 1 92 ? -0.224 -2.106 5.149 1.00 84.81 92 GLY A N 1
ATOM 688 C CA . GLY A 1 92 ? 0.262 -2.345 3.793 1.00 84.81 92 GLY A CA 1
ATOM 689 C C . GLY A 1 92 ? -0.705 -1.794 2.748 1.00 84.81 92 GLY A C 1
ATOM 690 O O . GLY A 1 92 ? -0.489 -0.700 2.235 1.00 84.81 92 GLY A O 1
ATOM 691 N N . SER A 1 93 ? -1.763 -2.544 2.431 1.00 82.94 93 SER A N 1
ATOM 692 C CA . SER A 1 93 ? -2.770 -2.158 1.420 1.00 82.94 93 SER A CA 1
ATOM 693 C C . SER A 1 93 ? -3.821 -1.174 1.943 1.00 82.94 93 SER A C 1
ATOM 695 O O . SER A 1 93 ? -4.556 -0.581 1.153 1.00 82.94 93 SER A O 1
ATOM 697 N N . TYR A 1 94 ? -3.886 -0.976 3.263 1.00 87.50 94 TYR A N 1
ATOM 698 C CA . TYR A 1 94 ? -4.858 -0.093 3.901 1.00 87.50 94 TYR A CA 1
ATOM 699 C C . TYR A 1 94 ? -4.241 0.735 5.025 1.00 87.50 94 TYR A C 1
ATOM 701 O O . TYR A 1 94 ? -3.432 0.228 5.801 1.00 87.50 94 TYR A O 1
ATOM 709 N N . ASP A 1 95 ? -4.710 1.972 5.175 1.00 88.62 95 ASP A N 1
ATOM 710 C CA . ASP A 1 95 ? -4.657 2.690 6.447 1.00 88.62 95 ASP A CA 1
ATOM 711 C C . ASP A 1 95 ? -5.938 2.421 7.237 1.00 88.62 95 ASP A C 1
ATOM 713 O O . ASP A 1 95 ? -7.046 2.669 6.754 1.00 88.62 95 ASP A O 1
ATOM 717 N N . ALA A 1 96 ? -5.793 1.923 8.463 1.00 91.88 96 ALA A N 1
ATOM 718 C CA . ALA A 1 96 ? -6.908 1.583 9.336 1.00 91.88 96 ALA A CA 1
ATOM 719 C C . ALA A 1 96 ? -7.068 2.590 10.476 1.00 91.88 96 ALA A C 1
ATOM 721 O O . ALA A 1 96 ? -6.133 2.837 11.234 1.00 91.88 96 ALA A O 1
ATOM 722 N N . GLY A 1 97 ? -8.270 3.127 10.654 1.00 92.88 97 GLY A N 1
ATOM 723 C CA . GLY A 1 97 ? -8.642 3.978 11.781 1.00 92.88 97 GLY A CA 1
ATOM 724 C C . GLY A 1 97 ? -9.769 3.360 12.597 1.00 92.88 97 GLY A C 1
ATOM 725 O O . GLY A 1 97 ? -10.629 2.676 12.050 1.00 92.88 97 GLY A O 1
ATOM 726 N N . VAL A 1 98 ? -9.786 3.629 13.906 1.00 93.88 98 VAL A N 1
ATOM 727 C CA . VAL A 1 98 ? -10.938 3.314 14.767 1.00 93.88 98 VAL A CA 1
ATOM 728 C C . VAL A 1 98 ? -11.397 4.539 15.544 1.00 93.88 98 VAL A C 1
ATOM 730 O O . VAL A 1 98 ? -10.600 5.217 16.214 1.00 93.88 98 VAL A O 1
ATOM 733 N N . CYS A 1 99 ? -12.693 4.815 15.489 1.00 92.88 99 CYS A N 1
ATOM 734 C CA . CYS A 1 99 ? -13.324 5.890 16.242 1.00 92.88 99 CYS A CA 1
ATOM 735 C C . CYS A 1 99 ? -14.715 5.479 16.727 1.00 92.88 99 CYS A C 1
ATOM 737 O O . CYS A 1 99 ? -15.267 4.471 16.301 1.00 92.88 99 CYS A O 1
ATOM 739 N N . VAL A 1 100 ? -15.262 6.257 17.656 1.00 93.19 100 VAL A N 1
ATOM 740 C CA . VAL A 1 100 ? -16.652 6.125 18.088 1.00 93.19 100 VAL A CA 1
ATOM 741 C C . VAL A 1 100 ? -17.403 7.336 17.570 1.00 93.19 100 VAL A C 1
ATOM 743 O O . VAL A 1 100 ? -16.971 8.471 17.779 1.00 93.19 100 VAL A O 1
ATOM 746 N N . ALA A 1 101 ? -18.527 7.094 16.908 1.00 90.81 101 ALA A N 1
ATOM 747 C CA . ALA A 1 101 ? -19.422 8.137 16.445 1.00 90.81 101 ALA A CA 1
ATOM 748 C C . ALA A 1 101 ? -20.856 7.609 16.428 1.00 90.81 101 ALA A C 1
ATOM 750 O O . ALA A 1 101 ? -21.101 6.480 16.011 1.00 90.81 101 ALA A O 1
ATOM 751 N N . ARG A 1 102 ? -21.804 8.452 16.858 1.00 89.50 102 ARG A N 1
ATOM 752 C CA . ARG A 1 102 ? -23.251 8.164 16.808 1.00 89.50 102 ARG A CA 1
ATOM 753 C C . ARG A 1 102 ? -23.663 6.861 17.517 1.00 89.50 102 ARG A C 1
ATOM 755 O O . ARG A 1 102 ? -24.595 6.207 17.080 1.00 89.50 102 ARG A O 1
ATOM 762 N N . GLY A 1 103 ? -22.985 6.503 18.610 1.00 90.25 103 GLY A N 1
ATOM 763 C CA . GLY A 1 103 ? -23.290 5.283 19.373 1.00 90.25 103 GLY A CA 1
ATOM 764 C C . GLY A 1 103 ? -22.690 3.996 18.798 1.00 90.25 103 GLY A C 1
ATOM 765 O O . GLY A 1 103 ? -22.942 2.925 19.338 1.00 90.25 103 GLY A O 1
ATOM 766 N N . SER A 1 104 ? -21.856 4.097 17.763 1.00 93.06 104 SER A N 1
ATOM 767 C CA . SER A 1 104 ? -21.219 2.949 17.120 1.00 93.06 104 SER A CA 1
ATOM 768 C C . SER A 1 104 ? -19.698 3.081 17.121 1.00 93.06 104 SER A C 1
ATOM 770 O O . SER A 1 104 ? -19.151 4.190 17.062 1.00 93.06 104 SER A O 1
ATOM 772 N N . LEU A 1 105 ? -19.005 1.943 17.151 1.00 93.56 105 LEU A N 1
ATOM 773 C CA . LEU A 1 105 ? -17.596 1.857 16.786 1.00 93.56 105 LEU A CA 1
ATOM 774 C C . LEU A 1 105 ? -17.498 1.789 15.261 1.00 93.56 105 LEU A C 1
ATOM 776 O O . LEU A 1 105 ? -18.081 0.910 14.632 1.00 93.56 105 LEU A O 1
ATOM 780 N N . TRP A 1 106 ? -16.709 2.685 14.687 1.00 93.12 106 TRP A N 1
ATOM 781 C CA . TRP A 1 106 ? -16.375 2.696 13.272 1.00 93.12 106 TRP A CA 1
ATOM 782 C C . TRP A 1 106 ? -14.948 2.203 13.088 1.00 93.12 106 TRP A C 1
ATOM 784 O O . TRP A 1 106 ? -14.030 2.705 13.747 1.00 93.12 106 TRP A O 1
ATOM 794 N N . VAL A 1 107 ? -14.761 1.252 12.173 1.00 93.06 107 VAL A N 1
ATOM 795 C CA . VAL A 1 107 ? -13.442 0.930 11.620 1.00 93.06 107 VAL A CA 1
ATOM 796 C C . VAL A 1 107 ? -13.433 1.410 10.176 1.00 93.06 107 VAL A C 1
ATOM 798 O O . VAL A 1 107 ? -14.233 0.958 9.357 1.00 93.06 107 VAL A O 1
ATOM 801 N N . SER A 1 108 ? -12.546 2.351 9.879 1.00 92.00 108 SER A N 1
ATOM 802 C CA . SER A 1 108 ? -12.374 2.908 8.540 1.00 92.00 108 SER A CA 1
ATOM 803 C C . SER A 1 108 ? -11.094 2.348 7.937 1.00 92.00 108 SER A C 1
ATOM 805 O O . SER A 1 108 ? -10.038 2.422 8.560 1.00 92.00 108 SER A O 1
ATOM 807 N N . LEU A 1 109 ? -11.190 1.807 6.729 1.00 89.81 109 LEU A N 1
ATOM 808 C CA . LEU A 1 109 ? -10.082 1.295 5.935 1.00 89.81 109 LEU A CA 1
ATOM 809 C C . LEU A 1 109 ? -9.951 2.162 4.685 1.00 89.81 109 LEU A C 1
ATOM 811 O O . LEU A 1 109 ? -10.884 2.278 3.891 1.00 89.81 109 LEU A O 1
ATOM 815 N N . HIS A 1 110 ? -8.791 2.776 4.508 1.00 86.69 110 HIS A N 1
ATOM 816 C CA . HIS A 1 110 ? -8.477 3.579 3.334 1.00 86.69 110 HIS A CA 1
ATOM 817 C C . HIS A 1 110 ? -7.472 2.827 2.476 1.00 86.69 110 HIS A C 1
ATOM 819 O O . HIS A 1 110 ? -6.345 2.609 2.910 1.00 86.69 110 HIS A O 1
ATOM 825 N N . ALA A 1 111 ? -7.890 2.399 1.288 1.00 82.38 111 ALA A N 1
ATOM 826 C CA . ALA A 1 111 ? -7.031 1.689 0.354 1.00 82.38 111 ALA A CA 1
ATOM 827 C C . ALA A 1 111 ? -5.878 2.592 -0.097 1.00 82.38 111 ALA A C 1
ATOM 829 O O . ALA A 1 111 ? -6.077 3.774 -0.401 1.00 82.38 111 ALA A O 1
ATOM 830 N N . LYS A 1 112 ? -4.680 2.019 -0.173 1.00 82.38 112 LYS A N 1
ATOM 831 C CA . LYS A 1 112 ? -3.480 2.688 -0.672 1.00 82.38 112 LYS A CA 1
ATOM 832 C C . LYS A 1 112 ? -2.584 1.710 -1.416 1.00 82.38 112 LYS A C 1
ATOM 834 O O . LYS A 1 112 ? -2.802 0.503 -1.384 1.00 82.38 112 LYS A O 1
ATOM 839 N N . VAL A 1 113 ? -1.565 2.246 -2.084 1.00 84.38 113 VAL A N 1
ATOM 840 C CA . VAL A 1 113 ? -0.583 1.406 -2.774 1.00 84.38 113 VAL A CA 1
ATOM 841 C C . VAL A 1 113 ? 0.288 0.699 -1.744 1.00 84.38 113 VAL A C 1
ATOM 843 O O . VAL A 1 113 ? 0.986 1.353 -0.968 1.00 84.38 113 VAL A O 1
ATOM 846 N N . SER A 1 114 ? 0.268 -0.630 -1.754 1.00 87.75 114 SER A N 1
ATOM 847 C CA . SER A 1 114 ? 1.073 -1.451 -0.853 1.00 87.75 114 SER A CA 1
ATOM 848 C C . SER A 1 114 ? 2.466 -1.725 -1.418 1.00 87.75 114 SER A C 1
ATOM 850 O O . SER A 1 114 ? 2.713 -1.652 -2.626 1.00 87.75 114 SER A O 1
ATOM 852 N N . LEU A 1 115 ? 3.404 -2.099 -0.542 1.00 91.12 115 LEU A N 1
ATOM 853 C CA . LEU A 1 115 ? 4.725 -2.547 -0.986 1.00 91.12 115 LEU A CA 1
ATOM 854 C C . LEU A 1 115 ? 4.645 -3.845 -1.812 1.00 91.12 115 LEU A C 1
ATOM 856 O O . LEU A 1 115 ? 5.485 -4.052 -2.684 1.00 91.12 115 LEU A O 1
ATOM 860 N N . GLU A 1 116 ? 3.630 -4.684 -1.587 1.00 90.50 116 GLU A N 1
ATOM 861 C CA . GLU A 1 116 ? 3.415 -5.898 -2.383 1.00 90.50 116 GLU A CA 1
ATOM 862 C C . GLU A 1 116 ? 3.014 -5.557 -3.822 1.00 90.50 116 GLU A C 1
ATOM 864 O O . GLU A 1 116 ? 3.570 -6.110 -4.768 1.00 90.50 116 GLU A O 1
ATOM 869 N N . GLN A 1 117 ? 2.140 -4.562 -4.006 1.00 91.19 117 GLN A N 1
ATOM 870 C CA . GLN A 1 117 ? 1.798 -4.055 -5.337 1.00 91.19 117 GLN A CA 1
ATOM 871 C C . GLN A 1 117 ? 3.022 -3.464 -6.047 1.00 91.19 117 GLN A C 1
ATOM 873 O O . GLN A 1 117 ? 3.218 -3.700 -7.238 1.00 91.19 117 GLN A O 1
ATOM 878 N N . VAL A 1 118 ? 3.886 -2.746 -5.319 1.00 93.94 118 VAL A N 1
ATOM 879 C CA . VAL A 1 118 ? 5.153 -2.223 -5.866 1.00 93.94 118 VAL A CA 1
ATOM 880 C C . VAL A 1 118 ? 6.084 -3.349 -6.302 1.00 93.94 118 VAL A C 1
ATOM 882 O O . VAL A 1 118 ? 6.682 -3.255 -7.374 1.00 93.94 118 VAL A O 1
ATOM 885 N N . ARG A 1 119 ? 6.202 -4.400 -5.483 1.00 95.50 119 ARG A N 1
ATOM 886 C CA . ARG A 1 119 ? 7.027 -5.584 -5.751 1.00 95.50 119 ARG A CA 1
ATOM 887 C C . ARG A 1 119 ? 6.556 -6.313 -7.005 1.00 95.50 119 ARG A C 1
ATOM 889 O O . ARG A 1 119 ? 7.381 -6.562 -7.879 1.00 95.50 119 ARG A O 1
ATOM 896 N N . ALA A 1 120 ? 5.254 -6.574 -7.121 1.00 95.38 120 ALA A N 1
ATOM 897 C CA . ALA A 1 120 ? 4.660 -7.193 -8.304 1.00 95.38 120 ALA A CA 1
ATOM 898 C C . ALA A 1 120 ? 4.877 -6.334 -9.561 1.00 95.38 120 ALA A C 1
ATOM 900 O O . ALA A 1 120 ? 5.434 -6.810 -10.547 1.00 95.38 120 ALA A O 1
ATOM 901 N N . ALA A 1 121 ? 4.558 -5.036 -9.492 1.00 95.81 121 ALA A N 1
ATOM 902 C CA . ALA A 1 121 ? 4.739 -4.119 -10.615 1.00 95.81 121 ALA A CA 1
ATOM 903 C C . ALA A 1 121 ? 6.202 -4.024 -11.071 1.00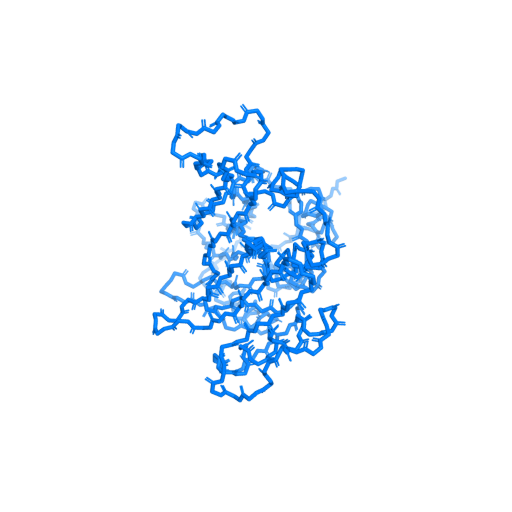 95.81 121 ALA A C 1
ATOM 905 O O . ALA A 1 121 ? 6.472 -3.980 -12.269 1.00 95.81 121 ALA A O 1
ATO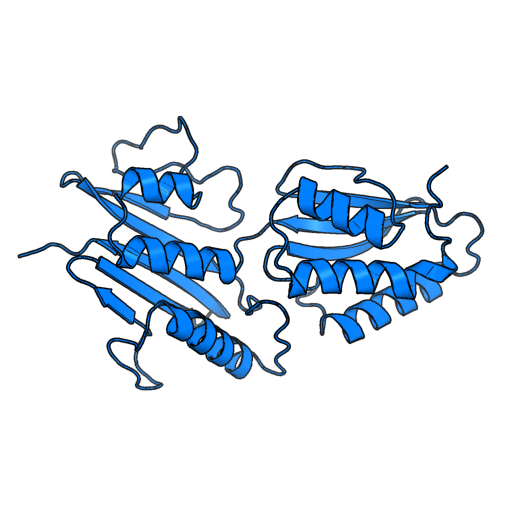M 906 N N . ALA A 1 122 ? 7.158 -4.008 -10.136 1.00 97.62 122 ALA A N 1
ATOM 907 C CA . ALA A 1 122 ? 8.585 -3.986 -10.454 1.00 97.62 122 ALA A CA 1
ATOM 908 C C . ALA A 1 122 ? 9.071 -5.290 -11.084 1.00 97.62 122 ALA A C 1
ATOM 910 O O . ALA A 1 122 ? 9.873 -5.241 -12.018 1.00 97.62 122 ALA A O 1
ATOM 911 N N . ALA A 1 123 ? 8.584 -6.434 -10.603 1.00 97.88 123 ALA A N 1
ATOM 912 C CA . ALA A 1 123 ? 8.926 -7.734 -11.159 1.00 97.88 123 ALA A CA 1
ATOM 913 C C . ALA A 1 123 ? 8.455 -7.848 -12.615 1.00 97.88 123 ALA A C 1
ATOM 915 O O . ALA A 1 123 ? 9.274 -8.116 -13.495 1.00 97.88 123 ALA A O 1
ATOM 916 N N . ASP A 1 124 ? 7.182 -7.545 -12.874 1.00 97.75 124 ASP A N 1
ATOM 917 C CA . ASP A 1 124 ? 6.585 -7.615 -14.212 1.00 97.75 124 ASP A CA 1
ATOM 918 C C . ASP A 1 124 ? 7.236 -6.612 -15.172 1.00 97.75 124 ASP A C 1
ATOM 920 O O . ASP A 1 124 ? 7.578 -6.948 -16.311 1.00 97.75 124 ASP A O 1
ATOM 924 N N . PHE A 1 125 ? 7.501 -5.392 -14.693 1.00 97.62 125 PHE A N 1
ATOM 925 C CA . PHE A 1 125 ? 8.179 -4.366 -15.481 1.00 97.62 125 PHE A CA 1
ATOM 926 C C . PHE A 1 125 ? 9.579 -4.816 -15.910 1.00 97.62 125 PHE A C 1
ATOM 928 O O . PHE A 1 125 ? 9.917 -4.770 -17.090 1.00 97.62 125 PHE A O 1
ATOM 935 N N . LEU A 1 126 ? 10.403 -5.286 -14.966 1.00 97.62 126 LEU A N 1
ATOM 936 C CA . LEU A 1 126 ? 11.772 -5.724 -15.252 1.00 97.62 126 LEU A CA 1
ATOM 937 C C . LEU A 1 126 ? 11.832 -7.050 -16.027 1.00 97.62 126 LEU A C 1
ATOM 939 O O . LEU A 1 126 ? 12.834 -7.306 -16.695 1.00 97.62 126 LEU A O 1
ATOM 943 N N . ALA A 1 127 ? 10.787 -7.880 -15.961 1.00 96.62 127 ALA A N 1
ATOM 944 C CA . ALA A 1 127 ? 10.624 -9.063 -16.809 1.00 96.62 127 ALA A CA 1
ATOM 945 C C . ALA A 1 127 ? 10.267 -8.707 -18.263 1.00 96.62 127 ALA A C 1
ATOM 947 O O . ALA A 1 127 ? 10.440 -9.528 -19.161 1.00 96.62 127 ALA A O 1
ATOM 948 N N . GLY A 1 128 ? 9.840 -7.467 -18.500 1.00 95.50 128 GLY A N 1
ATOM 949 C CA . GLY A 1 128 ? 9.642 -6.902 -19.823 1.00 95.50 128 GLY A CA 1
ATOM 950 C C . GLY A 1 128 ? 8.203 -6.874 -20.308 1.00 95.50 128 GLY A C 1
ATOM 951 O O . GLY A 1 128 ? 7.992 -6.937 -21.516 1.00 95.50 128 GLY A O 1
ATOM 952 N N . ALA A 1 129 ? 7.244 -6.754 -19.386 1.00 95.25 129 ALA A N 1
ATOM 953 C CA . ALA A 1 129 ? 5.849 -6.499 -19.720 1.00 95.25 129 ALA A CA 1
ATOM 954 C C . ALA A 1 129 ? 5.691 -5.278 -20.648 1.00 95.25 129 ALA A C 1
ATOM 956 O O . ALA A 1 129 ? 6.403 -4.277 -20.518 1.00 95.25 129 ALA A O 1
ATOM 957 N N . ASP A 1 130 ? 4.735 -5.362 -21.573 1.00 93.12 130 ASP A N 1
ATOM 958 C CA . ASP A 1 130 ? 4.435 -4.288 -22.519 1.00 93.12 130 ASP A CA 1
ATOM 959 C C . ASP A 1 130 ? 3.964 -3.027 -21.789 1.00 93.12 130 ASP A C 1
ATOM 961 O O . ASP A 1 130 ? 3.090 -3.089 -20.924 1.00 93.12 130 ASP A O 1
ATOM 965 N N . GLY A 1 131 ? 4.498 -1.864 -22.171 1.00 90.00 131 GLY A N 1
ATOM 966 C CA . GLY A 1 131 ? 4.359 -0.633 -21.391 1.00 90.00 131 GLY A CA 1
ATOM 967 C C . GLY A 1 131 ? 2.914 -0.214 -21.089 1.00 90.00 131 GLY A C 1
ATOM 968 O O . GLY A 1 131 ? 2.572 0.011 -19.930 1.00 90.00 131 GLY A O 1
ATOM 969 N N . VAL A 1 132 ? 2.043 -0.107 -22.101 1.00 91.06 132 VAL A N 1
ATOM 970 C CA . VAL A 1 132 ? 0.638 0.308 -21.890 1.00 91.06 132 VAL A CA 1
ATOM 971 C C . VAL A 1 132 ? -0.180 -0.757 -21.146 1.00 91.06 132 VAL A C 1
ATOM 973 O O . VAL A 1 132 ? -0.821 -0.395 -20.157 1.00 91.06 132 VAL A O 1
ATOM 976 N N . PRO A 1 133 ? -0.154 -2.048 -21.537 1.00 93.44 133 PRO A N 1
ATOM 977 C CA . PRO A 1 133 ? -0.784 -3.107 -20.748 1.00 93.44 133 PRO A CA 1
ATOM 978 C C . PRO A 1 133 ? -0.327 -3.125 -19.286 1.00 93.44 133 PRO A C 1
ATOM 980 O O . PRO A 1 133 ? -1.161 -3.240 -18.392 1.00 93.44 133 PRO A O 1
ATOM 983 N N . TRP A 1 134 ? 0.969 -2.931 -19.033 1.00 94.88 134 TRP A N 1
ATOM 984 C CA . TRP A 1 134 ? 1.538 -2.857 -17.689 1.00 94.88 134 TRP A CA 1
ATOM 985 C C . TRP A 1 134 ? 1.001 -1.656 -16.891 1.00 94.88 134 TRP A C 1
ATOM 987 O O . TRP A 1 134 ? 0.601 -1.814 -15.737 1.00 94.88 134 TRP A O 1
ATOM 997 N N . LEU A 1 135 ? 0.910 -0.466 -17.504 1.00 91.94 135 LEU A N 1
ATOM 998 C CA . LEU A 1 135 ? 0.335 0.721 -16.853 1.00 91.94 135 LEU A CA 1
ATOM 999 C C . LEU A 1 135 ? -1.112 0.488 -16.395 1.00 91.94 135 LEU A C 1
ATOM 1001 O O . LEU A 1 135 ? -1.475 0.914 -15.300 1.00 91.94 135 LEU A O 1
ATOM 1005 N N . LEU A 1 136 ? -1.923 -0.184 -17.216 1.00 90.69 136 LEU A N 1
ATOM 1006 C CA . LEU A 1 136 ? -3.311 -0.514 -16.885 1.00 90.69 136 LEU A CA 1
ATOM 1007 C C . LEU A 1 136 ? -3.387 -1.606 -15.807 1.00 90.69 136 LEU A C 1
ATOM 1009 O O . LEU A 1 136 ? -4.112 -1.450 -14.827 1.00 90.69 136 LEU A O 1
ATOM 1013 N N . ALA A 1 137 ? -2.611 -2.685 -15.955 1.00 91.25 137 ALA A N 1
ATOM 1014 C CA . ALA A 1 137 ? -2.624 -3.829 -15.043 1.00 91.25 137 ALA A CA 1
ATOM 1015 C C . ALA A 1 137 ? -2.240 -3.455 -13.602 1.00 91.25 137 ALA A C 1
ATOM 1017 O O . ALA A 1 137 ? -2.820 -3.981 -12.654 1.00 91.25 137 ALA A O 1
ATOM 1018 N N . HIS A 1 138 ? -1.304 -2.517 -13.429 1.00 90.75 138 HIS A N 1
ATOM 1019 C CA . HIS A 1 138 ? -0.868 -2.046 -12.109 1.00 90.75 138 HIS A CA 1
ATOM 1020 C C . HIS A 1 138 ? -1.517 -0.720 -11.682 1.00 90.75 138 HIS A C 1
ATOM 1022 O O . HIS A 1 138 ? -1.077 -0.102 -10.713 1.00 90.75 138 HIS A O 1
ATOM 1028 N N . GLY A 1 139 ? -2.568 -0.278 -12.383 1.00 86.81 139 GLY A N 1
ATOM 1029 C CA . GLY A 1 139 ? -3.396 0.858 -11.969 1.00 86.81 139 GLY A CA 1
ATOM 1030 C C . GLY A 1 139 ? -2.719 2.227 -12.070 1.00 86.81 139 GLY A C 1
ATOM 1031 O O . GLY A 1 139 ? -3.156 3.166 -11.413 1.00 86.81 139 GLY A O 1
ATOM 1032 N N . PHE A 1 140 ? -1.668 2.370 -12.882 1.00 89.56 140 PHE A N 1
ATOM 1033 C CA . PHE A 1 140 ? -1.043 3.663 -13.197 1.00 89.56 140 PHE A CA 1
ATOM 1034 C C . PHE A 1 140 ? -1.834 4.472 -14.236 1.00 89.56 140 PHE A C 1
ATOM 1036 O O . PHE A 1 140 ? -1.590 5.670 -14.397 1.00 89.56 140 PHE A O 1
ATOM 1043 N N . ALA A 1 141 ? -2.775 3.824 -14.920 1.00 89.38 141 ALA A N 1
ATOM 1044 C CA . ALA A 1 141 ? -3.729 4.405 -15.851 1.00 89.38 141 ALA A CA 1
ATOM 1045 C C . ALA A 1 141 ? -5.089 3.700 -15.708 1.00 89.38 141 ALA A C 1
ATOM 1047 O O . ALA A 1 141 ? -5.133 2.485 -15.521 1.00 89.38 141 ALA A O 1
ATOM 1048 N N . ASP A 1 142 ? -6.186 4.451 -15.826 1.00 87.69 142 ASP A N 1
ATOM 1049 C CA . ASP A 1 142 ? -7.536 3.879 -15.812 1.00 87.69 142 ASP A CA 1
ATOM 1050 C C . ASP A 1 142 ? -7.911 3.327 -17.196 1.00 87.69 142 ASP A C 1
ATOM 1052 O O . ASP A 1 142 ? -7.576 3.904 -18.238 1.00 87.69 142 ASP A O 1
ATOM 1056 N N . ALA A 1 143 ? -8.658 2.221 -17.216 1.00 85.56 143 ALA A N 1
ATOM 1057 C CA . ALA A 1 143 ? -9.206 1.675 -18.450 1.00 85.56 143 ALA A CA 1
ATOM 1058 C C . ALA A 1 143 ? -10.131 2.702 -19.129 1.00 85.56 143 ALA A C 1
ATOM 1060 O O . ALA A 1 143 ? -11.032 3.257 -18.503 1.00 85.56 143 ALA A O 1
ATOM 1061 N N . GLY A 1 144 ? -9.903 2.953 -20.419 1.00 84.94 144 GLY A N 1
ATOM 1062 C CA . GLY A 1 144 ? -10.671 3.933 -21.194 1.00 84.94 144 GLY A CA 1
ATOM 1063 C C . GLY A 1 144 ? -10.266 5.395 -20.976 1.00 84.94 144 GLY A C 1
ATOM 1064 O O . GLY A 1 144 ? -10.857 6.271 -21.601 1.00 84.94 144 GLY A O 1
ATOM 1065 N N . ALA A 1 145 ? -9.262 5.685 -20.140 1.00 85.88 145 ALA A N 1
ATOM 1066 C CA . ALA A 1 145 ? -8.709 7.031 -20.052 1.00 85.88 145 ALA A CA 1
ATOM 1067 C C . ALA A 1 145 ? -7.929 7.389 -21.327 1.00 85.88 145 ALA A C 1
ATOM 1069 O O . ALA A 1 145 ? -7.187 6.574 -21.875 1.00 85.88 145 ALA A O 1
ATOM 1070 N N . GLU A 1 146 ? -8.059 8.636 -21.778 1.00 85.62 146 GLU A N 1
ATOM 1071 C CA .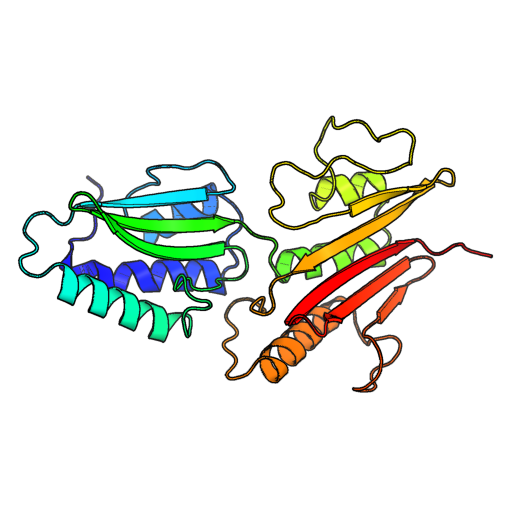 GLU A 1 146 ? -7.280 9.148 -22.902 1.00 85.62 146 GLU A CA 1
ATOM 1072 C C . GLU A 1 146 ? -6.025 9.878 -22.418 1.00 85.62 146 GLU A C 1
ATOM 1074 O O . GLU A 1 146 ? -6.044 10.700 -21.495 1.00 85.62 146 GLU A O 1
ATOM 1079 N N . ARG A 1 147 ? -4.908 9.583 -23.082 1.00 86.44 147 ARG A N 1
ATOM 1080 C CA . ARG A 1 147 ? -3.636 10.280 -22.907 1.00 86.44 147 ARG A CA 1
ATOM 1081 C C . ARG A 1 147 ? -3.772 11.745 -23.326 1.00 86.44 147 ARG A C 1
ATOM 1083 O O . ARG A 1 147 ? -4.280 12.049 -24.400 1.00 86.44 147 ARG A O 1
ATOM 1090 N N . LYS A 1 148 ? -3.214 12.650 -22.521 1.00 88.75 148 LYS A N 1
ATOM 1091 C CA . LYS A 1 148 ? -3.063 14.068 -22.876 1.00 88.75 148 LYS A CA 1
ATOM 1092 C C . LYS A 1 148 ? -2.047 14.231 -24.007 1.00 88.75 148 LYS A C 1
ATOM 1094 O O . LYS A 1 148 ? -1.094 13.461 -24.083 1.00 88.75 148 LYS A O 1
ATOM 1099 N N . GLU A 1 149 ? -2.161 15.301 -24.791 1.00 84.44 149 GLU A N 1
ATOM 1100 C CA . GLU A 1 149 ? -1.221 15.632 -25.883 1.00 84.44 149 GLU A CA 1
ATOM 1101 C C . GLU A 1 149 ? 0.258 15.609 -25.457 1.00 84.44 149 GLU A C 1
ATOM 1103 O O . GLU A 1 149 ? 1.136 15.249 -26.228 1.00 84.44 149 GLU A O 1
ATOM 1108 N N . THR A 1 150 ? 0.544 15.925 -24.193 1.00 85.62 150 THR A N 1
ATOM 1109 C CA . THR A 1 150 ? 1.895 15.920 -23.610 1.00 85.62 150 THR A CA 1
ATOM 1110 C C . THR A 1 150 ? 2.466 14.523 -23.324 1.00 85.62 150 THR A C 1
ATOM 1112 O O . THR A 1 150 ? 3.569 14.396 -22.781 1.00 85.62 150 THR A O 1
ATOM 1115 N N . GLY A 1 151 ? 1.725 13.462 -23.640 1.00 88.62 151 GLY A N 1
ATOM 1116 C CA . GLY A 1 151 ? 2.109 12.075 -23.395 1.00 88.62 151 GLY A CA 1
ATOM 1117 C C . GLY A 1 151 ? 1.671 11.531 -22.031 1.00 88.62 151 GLY A C 1
ATOM 1118 O O . GLY A 1 151 ? 1.816 10.338 -21.767 1.00 88.62 151 GLY A O 1
ATOM 1119 N N . PHE A 1 152 ? 1.160 12.391 -21.145 1.00 91.94 152 PHE A N 1
ATOM 1120 C CA . PHE A 1 152 ? 0.793 12.023 -19.778 1.00 91.94 152 PHE A CA 1
ATOM 1121 C C . PHE A 1 152 ? -0.607 11.425 -19.696 1.00 91.94 152 PHE A C 1
ATOM 1123 O O . PHE A 1 152 ? -1.557 11.938 -20.291 1.00 91.94 152 PHE A O 1
ATOM 1130 N N . TRP A 1 153 ? -0.743 10.394 -18.876 1.00 89.62 153 TRP A N 1
ATOM 1131 C CA . TRP A 1 153 ? -2.035 9.861 -18.483 1.00 89.62 153 TRP A CA 1
ATOM 1132 C C . TRP A 1 153 ? -2.681 10.743 -17.407 1.00 89.62 153 TRP A C 1
ATOM 1134 O O . TRP A 1 153 ? -1.976 11.357 -16.592 1.00 89.62 153 TRP A O 1
ATOM 1144 N N . PRO A 1 154 ? -4.020 10.848 -17.392 1.00 88.31 154 PRO A N 1
ATOM 1145 C CA . PRO A 1 154 ? -4.742 11.366 -16.242 1.00 88.31 154 PRO A CA 1
ATOM 1146 C C . PRO A 1 154 ? -4.373 10.583 -14.980 1.00 88.31 154 PRO A C 1
ATOM 1148 O O . PRO A 1 154 ? -4.050 9.398 -15.039 1.00 88.31 154 PRO A O 1
ATOM 1151 N N . ARG A 1 155 ? -4.432 11.253 -13.828 1.00 83.88 155 ARG A N 1
ATOM 1152 C CA . ARG A 1 155 ? -4.262 10.575 -12.544 1.00 83.88 155 ARG A CA 1
ATOM 1153 C C . ARG A 1 155 ? -5.401 9.551 -12.378 1.00 83.88 155 ARG A C 1
ATOM 1155 O O . ARG A 1 155 ? -6.552 9.972 -12.493 1.00 83.88 155 ARG A O 1
ATOM 1162 N N . PRO A 1 156 ? -5.095 8.285 -12.048 1.00 81.69 156 PRO A N 1
ATOM 1163 C CA . PRO A 1 156 ? -6.110 7.269 -11.792 1.00 81.69 156 PRO A CA 1
ATOM 1164 C C . PRO A 1 156 ? -7.032 7.651 -10.635 1.00 81.69 156 PRO A C 1
ATOM 1166 O O . PRO A 1 156 ? -6.562 8.166 -9.612 1.00 81.69 156 PRO A O 1
ATOM 1169 N N . ALA A 1 157 ? -8.329 7.372 -10.767 1.00 72.69 157 ALA A N 1
ATOM 1170 C CA . ALA A 1 157 ? -9.327 7.708 -9.748 1.00 72.69 157 ALA A CA 1
ATOM 1171 C C . ALA A 1 157 ? -9.060 7.009 -8.399 1.00 72.69 157 ALA A C 1
ATOM 1173 O O . ALA A 1 157 ? -9.330 7.577 -7.340 1.00 72.69 157 ALA A O 1
ATOM 1174 N N . GLY A 1 158 ? -8.492 5.797 -8.438 1.00 64.00 158 GLY A N 1
ATOM 1175 C CA . GLY A 1 158 ? -8.216 4.972 -7.257 1.00 64.00 158 GLY A CA 1
ATOM 1176 C C . GLY A 1 158 ? -6.894 5.261 -6.537 1.00 64.00 158 GLY A C 1
ATOM 1177 O O . GLY A 1 158 ? -6.709 4.802 -5.411 1.00 64.00 158 GLY A O 1
ATOM 1178 N N . LEU A 1 159 ? -5.969 6.022 -7.135 1.00 65.56 159 LEU A N 1
ATOM 1179 C CA . LEU A 1 159 ? -4.673 6.314 -6.516 1.00 65.56 159 LEU A CA 1
ATOM 1180 C C . LEU A 1 159 ? -4.722 7.622 -5.726 1.00 65.56 159 LEU A C 1
ATOM 1182 O O . LEU A 1 159 ? -5.009 8.691 -6.268 1.00 65.56 159 LEU A O 1
ATOM 1186 N N . VAL A 1 160 ? -4.413 7.548 -4.428 1.00 53.91 160 VAL A N 1
ATOM 1187 C CA . VAL A 1 160 ? -4.473 8.689 -3.494 1.00 53.91 160 VAL A CA 1
ATOM 1188 C C . VAL A 1 160 ? -3.262 9.625 -3.649 1.00 53.91 160 VAL A C 1
ATOM 1190 O O . VAL A 1 160 ? -3.390 10.841 -3.473 1.00 53.91 160 VAL A O 1
ATOM 1193 N N . HIS A 1 161 ? -2.109 9.097 -4.069 1.00 64.62 161 HIS A N 1
ATOM 1194 C CA . HIS A 1 161 ? -0.862 9.854 -4.209 1.00 6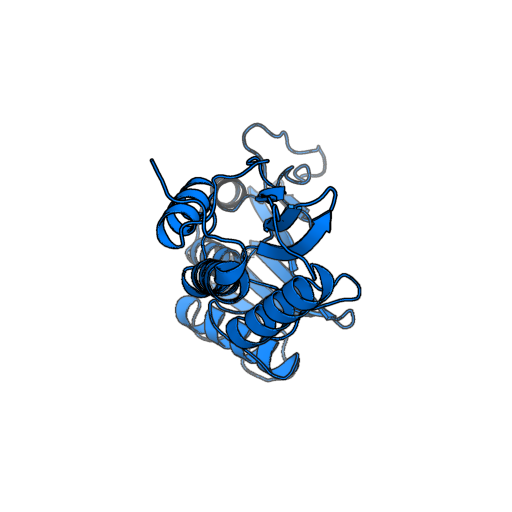4.62 161 HIS A CA 1
ATOM 1195 C C . HIS A 1 161 ? -0.692 10.491 -5.596 1.00 64.62 161 HIS A C 1
ATOM 1197 O O . HIS A 1 161 ? -1.294 10.064 -6.584 1.00 64.62 161 HIS A O 1
ATOM 1203 N N . SER A 1 162 ? 0.168 11.514 -5.670 1.00 70.75 162 SER A N 1
ATOM 1204 C CA . SER A 1 162 ? 0.616 12.133 -6.923 1.00 70.75 162 SER A CA 1
ATOM 1205 C C . SER A 1 162 ? 1.324 11.099 -7.798 1.00 70.75 162 SER A C 1
ATOM 1207 O O . SER A 1 162 ? 2.528 10.888 -7.676 1.00 70.75 162 SER A O 1
ATOM 1209 N N . THR A 1 163 ? 0.546 10.447 -8.654 1.00 83.44 163 THR A N 1
ATOM 1210 C CA . THR A 1 163 ? 1.014 9.469 -9.631 1.00 83.44 163 THR A CA 1
ATOM 1211 C C . THR A 1 163 ? 1.162 10.155 -10.976 1.00 83.44 163 THR A C 1
ATOM 1213 O O . THR A 1 163 ? 0.295 10.923 -11.395 1.00 83.44 163 THR A O 1
ATOM 1216 N N . SER A 1 164 ? 2.274 9.887 -11.643 1.00 89.69 164 SER A N 1
ATOM 1217 C CA . SER A 1 164 ? 2.584 10.372 -12.977 1.00 89.69 164 SER A CA 1
ATOM 1218 C C . SER A 1 164 ? 2.907 9.178 -13.856 1.00 89.69 164 SER A C 1
ATOM 1220 O O . SER A 1 164 ? 3.863 8.459 -13.577 1.00 89.69 164 SER A O 1
ATOM 1222 N N . ALA A 1 165 ? 2.127 8.978 -14.911 1.00 92.50 165 ALA A N 1
ATOM 1223 C CA . ALA A 1 165 ? 2.399 7.999 -15.951 1.00 92.50 165 ALA A CA 1
ATOM 1224 C C . ALA A 1 165 ? 2.500 8.712 -17.299 1.00 92.50 165 ALA A C 1
ATOM 1226 O O . ALA A 1 165 ? 1.685 9.579 -17.622 1.00 92.50 165 ALA A O 1
ATOM 1227 N N . ARG A 1 166 ? 3.518 8.368 -18.086 1.00 93.81 166 ARG A N 1
ATOM 1228 C CA . ARG A 1 166 ? 3.805 8.976 -19.385 1.00 93.81 166 ARG A CA 1
ATOM 1229 C C . ARG A 1 166 ? 4.135 7.901 -20.409 1.00 93.81 166 ARG A C 1
ATOM 1231 O O . ARG A 1 166 ? 4.945 7.025 -20.128 1.00 93.81 166 ARG A O 1
ATOM 1238 N N . LEU A 1 167 ? 3.548 8.032 -21.593 1.00 91.69 167 LEU A N 1
ATOM 1239 C CA . LEU A 1 167 ? 3.912 7.307 -22.806 1.00 91.69 167 LEU A CA 1
ATOM 1240 C C . LEU A 1 167 ? 4.591 8.295 -23.761 1.00 91.69 167 LEU A C 1
ATOM 1242 O O . LEU A 1 167 ? 3.982 9.296 -24.146 1.00 91.69 167 LEU A O 1
ATOM 1246 N N . PHE A 1 168 ? 5.850 8.040 -24.094 1.00 91.12 168 PHE A N 1
ATOM 1247 C CA . PHE A 1 168 ? 6.633 8.825 -25.046 1.00 91.12 168 PHE A CA 1
ATOM 1248 C C . PHE A 1 168 ? 6.255 8.476 -26.496 1.00 91.12 168 PHE A C 1
ATOM 1250 O O . PHE A 1 168 ? 5.636 7.444 -26.759 1.00 91.12 168 PHE A O 1
ATOM 1257 N N . ASP A 1 169 ? 6.631 9.339 -27.442 1.00 89.19 169 ASP A N 1
ATOM 1258 C CA . ASP A 1 169 ? 6.311 9.164 -28.869 1.00 89.19 169 ASP A CA 1
ATOM 1259 C C . ASP A 1 169 ? 7.019 7.955 -29.497 1.00 89.19 169 ASP A C 1
ATOM 1261 O O . ASP A 1 169 ? 6.522 7.368 -30.452 1.00 89.19 169 ASP A O 1
ATOM 1265 N N . ASP A 1 170 ? 8.150 7.546 -28.920 1.00 88.56 170 ASP A N 1
ATOM 1266 C CA . ASP A 1 170 ? 8.895 6.340 -29.294 1.00 88.56 170 ASP A CA 1
ATOM 1267 C C . ASP A 1 170 ? 8.335 5.054 -28.655 1.00 88.56 170 ASP A C 1
ATOM 1269 O O . ASP A 1 170 ? 8.948 3.993 -28.749 1.00 88.56 170 ASP A O 1
ATOM 1273 N N . GLY A 1 171 ? 7.172 5.140 -28.000 1.00 87.00 171 GLY A N 1
ATOM 1274 C CA . GLY A 1 171 ? 6.482 4.011 -27.378 1.00 87.00 171 GLY A CA 1
ATOM 1275 C C . GLY A 1 171 ? 6.942 3.684 -25.958 1.00 87.00 171 GLY A C 1
ATOM 1276 O O . GLY A 1 171 ? 6.314 2.845 -25.314 1.00 87.00 171 GLY A O 1
ATOM 1277 N N . ARG A 1 172 ? 7.977 4.356 -25.437 1.00 93.38 172 ARG A N 1
ATOM 1278 C CA . ARG A 1 172 ? 8.483 4.089 -24.085 1.00 93.38 172 ARG A CA 1
ATOM 1279 C C . ARG A 1 172 ? 7.522 4.553 -23.001 1.00 93.38 172 ARG A C 1
ATOM 1281 O O . ARG A 1 172 ? 6.871 5.591 -23.143 1.00 93.38 172 ARG A O 1
ATOM 1288 N N . VAL A 1 173 ? 7.508 3.862 -21.865 1.00 93.88 173 VAL A N 1
ATOM 1289 C CA . VAL A 1 173 ? 6.747 4.280 -20.679 1.00 93.88 173 VAL A CA 1
ATOM 1290 C C . VAL A 1 173 ? 7.624 4.733 -19.516 1.00 93.88 173 VAL A C 1
ATOM 1292 O O . VAL A 1 173 ? 8.746 4.271 -19.297 1.00 93.88 173 VAL A O 1
ATOM 1295 N N . ARG A 1 174 ? 7.075 5.661 -18.731 1.00 95.50 174 ARG A N 1
ATOM 1296 C CA . ARG A 1 174 ? 7.605 6.066 -17.430 1.00 95.50 174 ARG A CA 1
ATOM 1297 C C . ARG A 1 174 ? 6.466 6.229 -16.438 1.00 95.50 174 ARG A C 1
ATOM 1299 O O . ARG A 1 174 ? 5.516 6.954 -16.725 1.00 95.50 174 ARG A O 1
ATOM 1306 N N . ALA A 1 175 ? 6.604 5.630 -15.262 1.00 95.00 175 ALA A N 1
ATOM 1307 C CA . ALA A 1 175 ? 5.671 5.789 -14.152 1.00 95.00 175 ALA A CA 1
ATOM 1308 C C . ALA A 1 175 ? 6.415 6.201 -12.880 1.00 95.00 175 ALA A C 1
ATOM 1310 O O . ALA A 1 175 ? 7.493 5.691 -12.583 1.00 95.00 175 ALA A O 1
ATOM 1311 N N . HIS A 1 176 ? 5.857 7.144 -12.129 1.00 93.94 176 HIS A N 1
ATOM 1312 C CA . HIS A 1 176 ? 6.440 7.659 -10.895 1.00 93.94 176 HIS A CA 1
ATOM 1313 C C . HIS A 1 176 ? 5.352 7.992 -9.885 1.00 93.94 176 HIS A C 1
ATOM 1315 O O . HIS A 1 176 ? 4.349 8.614 -10.234 1.00 93.94 176 HIS A O 1
ATOM 1321 N N . PHE A 1 177 ? 5.564 7.608 -8.631 1.00 91.81 177 PHE A N 1
ATOM 1322 C CA . PHE A 1 177 ? 4.703 7.996 -7.521 1.00 91.81 177 PHE A CA 1
ATOM 1323 C C . PHE A 1 177 ? 5.469 7.980 -6.195 1.00 91.81 177 PHE A C 1
ATOM 1325 O O . PHE A 1 177 ? 6.657 7.638 -6.132 1.00 91.81 177 PHE A O 1
ATOM 1332 N N . PHE A 1 178 ? 4.770 8.369 -5.130 1.00 88.69 178 PHE A N 1
ATOM 1333 C CA . PHE A 1 178 ? 5.285 8.338 -3.769 1.00 88.69 178 PHE A CA 1
ATOM 1334 C C . PHE A 1 178 ? 4.490 7.358 -2.915 1.00 88.69 178 PHE A C 1
ATOM 1336 O O . PHE A 1 178 ? 3.263 7.371 -2.943 1.00 88.69 178 PHE A O 1
ATOM 1343 N N . LEU A 1 179 ? 5.209 6.553 -2.141 1.00 87.12 179 LEU A N 1
ATOM 1344 C CA . LEU A 1 179 ? 4.672 5.771 -1.036 1.00 87.12 179 LEU A CA 1
ATOM 1345 C C . LEU A 1 179 ? 4.892 6.502 0.286 1.00 87.12 179 LEU A C 1
ATOM 1347 O O . LEU A 1 179 ? 5.860 7.260 0.454 1.00 87.12 179 LEU A O 1
ATOM 1351 N N . ASP A 1 180 ? 4.044 6.178 1.252 1.00 81.06 180 ASP A N 1
ATOM 1352 C CA . ASP A 1 180 ? 4.200 6.629 2.626 1.00 81.06 180 ASP A CA 1
ATOM 1353 C C . ASP A 1 180 ? 5.525 6.149 3.250 1.00 81.06 180 ASP A C 1
ATOM 1355 O O . ASP A 1 180 ? 6.001 5.047 2.947 1.00 81.06 180 ASP A O 1
ATOM 1359 N N . PRO A 1 181 ? 6.110 6.922 4.190 1.00 77.25 181 PRO A N 1
ATOM 1360 C CA . PRO A 1 181 ? 7.246 6.467 5.005 1.00 77.25 181 PRO A CA 1
ATOM 1361 C C . PRO A 1 181 ? 6.989 5.109 5.651 1.00 77.25 181 PRO A C 1
ATOM 1363 O O . PRO A 1 181 ? 7.883 4.264 5.740 1.00 77.25 181 PRO A O 1
ATOM 1366 N N . GLY A 1 182 ? 5.749 4.948 6.123 1.00 76.12 182 GLY A N 1
ATOM 1367 C CA . GLY A 1 182 ? 5.279 3.829 6.922 1.00 76.12 182 GLY A CA 1
ATOM 1368 C C . GLY A 1 182 ? 5.155 2.518 6.162 1.00 76.12 182 GLY A C 1
ATOM 1369 O O . GLY A 1 182 ? 5.147 1.490 6.835 1.00 76.12 182 GLY A O 1
ATOM 1370 N N . ALA A 1 183 ? 5.151 2.543 4.820 1.00 81.81 183 ALA A N 1
ATOM 1371 C CA . ALA A 1 183 ? 4.923 1.365 3.991 1.00 81.81 183 ALA A CA 1
ATOM 1372 C C . ALA A 1 183 ? 5.920 0.250 4.336 1.00 81.81 183 ALA A C 1
ATOM 1374 O O . ALA A 1 183 ? 7.132 0.466 4.388 1.00 81.81 183 ALA A O 1
ATOM 1375 N N . ARG A 1 184 ? 5.439 -0.961 4.593 1.00 83.81 184 ARG A N 1
ATOM 1376 C CA . ARG A 1 184 ? 6.273 -2.091 5.030 1.00 83.81 184 ARG A CA 1
ATOM 1377 C C . ARG A 1 184 ? 5.879 -3.358 4.284 1.00 83.81 184 ARG A C 1
ATOM 1379 O O . ARG A 1 184 ? 4.773 -3.417 3.746 1.00 83.81 184 ARG A O 1
ATOM 1386 N N . PRO A 1 185 ? 6.758 -4.372 4.269 1.00 89.12 185 PRO A N 1
ATOM 1387 C CA . PRO A 1 185 ? 6.353 -5.708 3.869 1.00 89.12 185 PRO A CA 1
ATOM 1388 C C . PRO A 1 185 ? 5.196 -6.218 4.751 1.00 89.12 185 PRO A C 1
ATOM 1390 O O . PRO A 1 185 ? 5.122 -5.839 5.932 1.00 89.12 185 PRO A O 1
ATOM 1393 N N . PRO A 1 186 ? 4.317 -7.079 4.212 1.00 87.19 186 PRO A N 1
ATOM 1394 C CA . PRO A 1 186 ? 3.241 -7.705 4.978 1.00 87.19 186 PRO A CA 1
ATOM 1395 C C . PRO A 1 186 ? 3.750 -8.352 6.275 1.00 87.19 186 PRO A C 1
ATOM 1397 O O . PRO A 1 186 ? 4.773 -9.035 6.288 1.00 87.19 186 PRO A O 1
ATOM 1400 N N . GLY A 1 187 ? 3.069 -8.096 7.394 1.00 84.12 187 GLY A N 1
ATOM 1401 C CA . GLY A 1 187 ? 3.406 -8.668 8.705 1.00 84.12 187 GLY A CA 1
ATOM 1402 C C . GLY A 1 187 ? 4.716 -8.195 9.362 1.00 84.12 187 GLY A C 1
ATOM 1403 O O . GLY A 1 187 ? 5.048 -8.675 10.450 1.00 84.12 187 GLY A O 1
ATOM 1404 N N . VAL A 1 188 ? 5.469 -7.261 8.764 1.00 85.50 188 VAL A N 1
ATOM 1405 C CA . VAL A 1 188 ? 6.771 -6.818 9.297 1.00 85.50 188 VAL A CA 1
ATOM 1406 C C . VAL A 1 188 ? 6.650 -5.570 10.175 1.00 85.50 188 VAL A C 1
ATOM 1408 O O . VAL A 1 188 ? 6.474 -4.447 9.697 1.00 85.50 188 VAL A O 1
ATOM 1411 N N . SER A 1 189 ? 6.817 -5.747 11.488 1.00 79.81 189 SER A N 1
ATOM 1412 C CA . SER A 1 189 ? 6.927 -4.635 12.443 1.00 79.81 189 SER A CA 1
ATOM 1413 C C . SER A 1 189 ? 8.376 -4.166 12.580 1.00 79.81 189 SER A C 1
ATOM 1415 O O . SER A 1 189 ? 9.257 -4.959 12.905 1.00 79.81 189 SER A O 1
ATOM 1417 N N . THR A 1 190 ? 8.623 -2.868 12.398 1.00 79.75 190 THR A N 1
ATOM 1418 C CA . THR A 1 190 ? 9.934 -2.239 12.623 1.00 79.75 190 THR A CA 1
ATOM 1419 C C . THR A 1 190 ? 9.862 -1.153 13.690 1.00 79.75 190 THR A C 1
ATOM 1421 O O . THR A 1 190 ? 8.820 -0.508 13.880 1.00 79.75 190 THR A O 1
ATOM 1424 N N . ARG A 1 191 ? 10.976 -0.953 14.407 1.00 80.56 191 ARG A N 1
ATOM 1425 C CA . ARG A 1 191 ? 11.085 0.005 15.520 1.00 80.56 191 ARG A CA 1
ATOM 1426 C C . ARG A 1 191 ? 11.549 1.383 15.061 1.00 80.56 191 ARG A C 1
ATOM 1428 O O . ARG A 1 191 ? 11.337 2.358 15.782 1.00 80.56 191 ARG A O 1
ATOM 1435 N N . SER A 1 192 ? 12.143 1.468 13.874 1.00 81.88 192 SER A N 1
ATOM 1436 C CA . SER A 1 192 ? 12.593 2.711 13.250 1.00 81.88 192 SER A CA 1
ATOM 1437 C C . SER A 1 192 ? 12.243 2.768 11.759 1.00 81.88 192 SER A C 1
ATOM 1439 O O . SER A 1 192 ? 11.904 1.759 11.132 1.00 81.88 192 SER A O 1
ATOM 1441 N N . ASP A 1 193 ? 12.320 3.975 11.195 1.00 80.81 193 ASP A N 1
ATOM 1442 C CA . ASP A 1 193 ? 12.183 4.203 9.752 1.00 80.81 193 ASP A CA 1
ATOM 1443 C C . ASP A 1 193 ? 13.341 3.568 8.965 1.00 80.81 193 ASP A C 1
ATOM 1445 O O . ASP A 1 193 ? 13.113 2.985 7.910 1.00 80.81 193 ASP A O 1
ATOM 1449 N N . ASP A 1 194 ? 14.567 3.597 9.505 1.00 86.12 194 ASP A N 1
ATOM 1450 C CA . ASP A 1 194 ? 15.738 2.963 8.882 1.00 86.12 194 ASP A CA 1
ATOM 1451 C C . ASP A 1 194 ? 15.574 1.440 8.775 1.00 86.12 194 ASP A C 1
ATOM 1453 O O . ASP A 1 194 ? 15.796 0.870 7.707 1.00 86.12 194 ASP A O 1
ATOM 1457 N N . GLU A 1 195 ? 15.118 0.785 9.849 1.00 87.31 195 GLU A N 1
ATOM 1458 C CA . GLU A 1 195 ? 14.789 -0.647 9.833 1.00 87.31 195 GLU A CA 1
ATOM 1459 C C . GLU A 1 195 ? 13.654 -0.946 8.843 1.00 87.31 195 GLU A C 1
ATOM 1461 O O . GLU A 1 195 ? 13.725 -1.920 8.096 1.00 87.31 195 GLU A O 1
ATOM 1466 N N . GLY A 1 196 ? 12.619 -0.096 8.809 1.00 87.00 196 GLY A N 1
ATOM 1467 C CA . GLY A 1 196 ? 11.488 -0.228 7.881 1.00 87.00 196 GLY A CA 1
ATOM 1468 C C . GLY A 1 196 ? 11.916 -0.146 6.420 1.00 87.00 196 GLY A C 1
ATOM 1469 O O . GLY A 1 196 ? 11.493 -0.952 5.586 1.00 87.00 196 GLY A O 1
ATOM 1470 N N . TYR A 1 197 ? 12.798 0.800 6.112 1.00 88.62 197 TYR A N 1
ATOM 1471 C CA . TYR A 1 197 ? 13.346 0.972 4.778 1.00 88.62 197 TYR A CA 1
ATOM 1472 C C . TYR A 1 197 ? 14.263 -0.193 4.385 1.00 88.62 197 TYR A C 1
ATOM 1474 O O . TYR A 1 197 ? 14.113 -0.732 3.289 1.00 88.62 197 TYR A O 1
ATOM 1482 N N . ALA A 1 198 ? 15.140 -0.648 5.285 1.00 90.12 198 ALA A N 1
ATOM 1483 C CA . ALA A 1 198 ? 15.990 -1.816 5.049 1.00 90.12 198 ALA A CA 1
ATOM 1484 C C . ALA A 1 198 ? 15.168 -3.092 4.789 1.00 90.12 198 ALA A C 1
ATOM 1486 O O . ALA A 1 198 ? 15.439 -3.803 3.822 1.00 90.12 198 ALA A O 1
ATOM 1487 N N . ALA A 1 199 ? 14.120 -3.339 5.582 1.00 91.69 199 ALA A N 1
ATOM 1488 C CA . ALA A 1 199 ? 13.203 -4.461 5.372 1.00 91.69 199 ALA A CA 1
ATOM 1489 C C . ALA A 1 199 ? 12.491 -4.382 4.013 1.00 91.69 199 ALA A C 1
ATOM 1491 O O . ALA A 1 199 ? 12.298 -5.392 3.346 1.00 91.69 199 ALA A O 1
ATOM 1492 N N . SER A 1 200 ? 12.150 -3.173 3.567 1.00 92.44 200 SER A N 1
ATOM 1493 C CA . SER A 1 200 ? 11.496 -2.976 2.270 1.00 92.44 200 SER A CA 1
ATOM 1494 C C . SER A 1 200 ? 12.437 -3.239 1.096 1.00 92.44 200 SER A C 1
ATOM 1496 O O . SER A 1 200 ? 12.023 -3.817 0.097 1.00 92.44 200 SER A O 1
ATOM 1498 N N . LEU A 1 201 ? 13.714 -2.862 1.220 1.00 93.75 201 LEU A N 1
ATOM 1499 C CA . LEU A 1 201 ? 14.731 -3.199 0.222 1.00 93.75 201 LEU A CA 1
ATOM 1500 C C . LEU A 1 201 ? 14.984 -4.707 0.151 1.00 93.75 201 LEU A C 1
ATOM 1502 O O . LEU A 1 201 ? 15.122 -5.229 -0.950 1.00 93.75 201 LEU A O 1
ATOM 1506 N N . ALA A 1 202 ? 15.022 -5.394 1.297 1.00 93.69 202 ALA A N 1
ATOM 1507 C CA . ALA A 1 202 ? 15.155 -6.849 1.342 1.00 93.69 202 ALA A CA 1
ATOM 1508 C C . ALA A 1 202 ? 13.968 -7.538 0.646 1.00 93.69 202 ALA A C 1
ATOM 1510 O O . ALA A 1 202 ? 14.178 -8.348 -0.250 1.00 93.69 202 ALA A O 1
ATOM 1511 N N . HIS A 1 203 ? 12.740 -7.121 0.968 1.00 94.56 203 HIS A N 1
ATOM 1512 C CA . HIS A 1 203 ? 11.504 -7.639 0.365 1.00 94.56 203 HIS A CA 1
ATOM 1513 C C . HIS A 1 203 ? 11.455 -7.491 -1.162 1.00 94.56 203 HIS A C 1
ATOM 1515 O O . HIS A 1 203 ? 11.025 -8.394 -1.880 1.00 94.56 203 HIS A O 1
ATOM 1521 N N . LEU A 1 204 ? 11.925 -6.351 -1.682 1.00 95.88 204 LEU A N 1
ATOM 1522 C CA . LEU A 1 204 ? 12.056 -6.136 -3.125 1.00 95.88 204 LEU A CA 1
ATOM 1523 C C . LEU A 1 204 ? 13.161 -7.024 -3.720 1.00 95.88 204 LEU A C 1
ATOM 1525 O O . LEU A 1 204 ? 12.950 -7.669 -4.745 1.00 95.88 204 LEU A O 1
ATOM 1529 N N . ALA A 1 205 ? 14.326 -7.097 -3.073 1.00 95.44 205 ALA A N 1
ATOM 1530 C CA . ALA A 1 205 ? 15.467 -7.870 -3.563 1.00 95.44 205 ALA A CA 1
ATOM 1531 C C . ALA A 1 205 ? 15.179 -9.378 -3.677 1.00 95.44 205 ALA A C 1
ATOM 1533 O O . ALA A 1 205 ? 15.737 -10.026 -4.558 1.00 95.44 205 ALA A O 1
ATOM 1534 N N . GLU A 1 206 ? 14.277 -9.930 -2.859 1.00 96.25 206 GLU A N 1
ATOM 1535 C CA . GLU A 1 206 ? 13.854 -11.337 -2.953 1.00 96.25 206 GLU A CA 1
ATOM 1536 C C . GLU A 1 206 ? 13.333 -11.734 -4.343 1.00 96.25 206 GLU A C 1
ATOM 1538 O O . GLU A 1 206 ? 13.543 -12.866 -4.770 1.00 96.25 206 GLU A O 1
ATOM 1543 N N . VAL A 1 207 ? 12.673 -10.816 -5.059 1.00 96.88 207 VAL A N 1
ATOM 1544 C CA . VAL A 1 207 ? 12.105 -11.083 -6.397 1.00 96.88 207 VAL A CA 1
ATOM 1545 C C . VAL A 1 207 ? 12.923 -10.416 -7.498 1.00 96.88 207 VAL A C 1
ATOM 1547 O O . VAL A 1 207 ? 13.101 -10.973 -8.583 1.00 96.88 207 VAL A O 1
ATOM 1550 N N . LEU A 1 208 ? 13.446 -9.218 -7.235 1.00 96.69 208 LEU A N 1
ATOM 1551 C CA . LEU A 1 208 ? 14.167 -8.441 -8.243 1.00 96.69 208 LEU A CA 1
ATOM 1552 C C . LEU A 1 208 ? 15.641 -8.859 -8.372 1.00 96.69 208 LEU A C 1
ATOM 1554 O O . LEU A 1 208 ? 16.264 -8.572 -9.398 1.00 96.69 208 LEU A O 1
ATOM 1558 N N . GLY A 1 209 ? 16.179 -9.577 -7.383 1.00 94.88 209 GLY A N 1
ATOM 1559 C CA . GLY A 1 209 ? 17.592 -9.921 -7.274 1.00 94.88 209 GLY A CA 1
ATOM 1560 C C . GLY A 1 209 ? 18.429 -8.793 -6.668 1.00 94.88 209 GLY A C 1
ATOM 1561 O O . GLY A 1 209 ? 17.914 -7.858 -6.041 1.00 94.88 209 GLY A O 1
ATOM 1562 N N . GLU A 1 210 ? 19.747 -8.884 -6.848 1.00 92.44 210 GLU A N 1
ATOM 1563 C CA . GLU A 1 210 ? 20.676 -7.863 -6.366 1.00 92.44 210 GLU A CA 1
ATOM 1564 C C . GLU A 1 210 ? 20.470 -6.519 -7.077 1.00 92.44 210 GLU A C 1
ATOM 1566 O O . GLU A 1 210 ? 20.096 -6.449 -8.246 1.00 92.44 210 GLU A O 1
ATOM 1571 N N . ARG A 1 211 ? 20.712 -5.440 -6.329 1.00 93.50 211 ARG A N 1
ATOM 1572 C CA . ARG A 1 211 ? 20.705 -4.067 -6.845 1.00 93.50 211 ARG A CA 1
ATOM 1573 C C . ARG A 1 211 ? 21.924 -3.848 -7.734 1.00 93.50 211 ARG A C 1
ATOM 1575 O O . ARG A 1 211 ? 22.989 -4.379 -7.429 1.00 93.50 211 ARG A O 1
ATOM 1582 N N . ASP A 1 212 ? 21.803 -2.957 -8.713 1.00 91.56 212 ASP A N 1
ATOM 1583 C CA . ASP A 1 212 ? 22.918 -2.561 -9.585 1.00 91.56 212 ASP A CA 1
ATOM 1584 C C . ASP A 1 212 ? 24.118 -2.028 -8.771 1.00 91.56 212 ASP A C 1
ATOM 1586 O O . ASP A 1 212 ? 25.273 -2.289 -9.100 1.00 91.56 212 ASP A O 1
ATOM 1590 N N . ASP A 1 213 ? 23.843 -1.293 -7.683 1.00 87.62 213 ASP A N 1
ATOM 1591 C CA . ASP A 1 213 ? 24.839 -0.853 -6.703 1.00 87.62 213 ASP A CA 1
ATOM 1592 C C . ASP A 1 213 ? 24.341 -1.126 -5.270 1.00 87.62 213 ASP A C 1
ATOM 1594 O O . ASP A 1 213 ? 23.409 -0.466 -4.789 1.00 87.62 213 ASP A O 1
ATOM 1598 N N . PRO A 1 214 ? 24.935 -2.099 -4.553 1.00 83.88 214 PRO A N 1
ATOM 1599 C CA . PRO A 1 214 ? 24.468 -2.491 -3.231 1.00 83.88 214 PRO A CA 1
ATOM 1600 C C . PRO A 1 214 ? 24.934 -1.557 -2.103 1.00 83.88 214 PRO A C 1
ATOM 1602 O O . PRO A 1 214 ? 24.522 -1.755 -0.952 1.00 83.88 214 PRO A O 1
ATOM 1605 N N . ARG A 1 215 ? 25.775 -0.548 -2.384 1.00 83.62 215 ARG A N 1
ATOM 1606 C CA . ARG A 1 215 ? 26.339 0.332 -1.350 1.00 83.62 215 ARG A CA 1
ATOM 1607 C C . ARG A 1 215 ? 25.239 1.088 -0.586 1.00 83.62 215 ARG A C 1
ATOM 1609 O O . ARG A 1 215 ? 24.271 1.536 -1.196 1.00 83.62 215 ARG A O 1
ATOM 1616 N N . PRO A 1 216 ? 25.390 1.319 0.733 1.00 73.12 216 PRO A N 1
ATOM 1617 C CA . PRO A 1 216 ? 24.370 2.012 1.533 1.00 73.12 216 PRO A CA 1
ATOM 1618 C C . PRO A 1 216 ? 24.077 3.450 1.081 1.00 73.12 216 PRO A C 1
ATOM 1620 O O . PRO A 1 216 ? 22.970 3.944 1.271 1.00 73.12 216 PRO A O 1
ATOM 1623 N N . SER A 1 217 ? 25.073 4.128 0.505 1.00 75.38 217 SER A N 1
ATOM 1624 C CA . SER A 1 217 ? 24.965 5.503 0.004 1.00 75.38 217 SER A CA 1
ATOM 1625 C C . SER A 1 217 ? 24.444 5.592 -1.430 1.00 75.38 217 SER A C 1
ATOM 1627 O O . SER A 1 217 ? 24.097 6.685 -1.881 1.00 75.38 217 SER A O 1
ATOM 1629 N N . ALA A 1 218 ? 24.403 4.473 -2.155 1.00 81.31 218 ALA A N 1
ATOM 1630 C CA . ALA A 1 218 ? 23.901 4.441 -3.514 1.00 81.31 218 ALA A CA 1
ATOM 1631 C C . ALA A 1 218 ? 22.370 4.462 -3.515 1.00 81.31 218 ALA A C 1
ATOM 1633 O O . ALA A 1 218 ? 21.702 3.902 -2.642 1.00 81.31 218 ALA A O 1
ATOM 1634 N N . ARG A 1 219 ? 21.799 5.114 -4.527 1.00 89.62 219 ARG A N 1
ATOM 1635 C CA . ARG A 1 219 ? 20.360 5.049 -4.772 1.00 89.62 219 ARG A CA 1
ATOM 1636 C C . ARG A 1 219 ? 20.013 3.613 -5.200 1.00 89.62 219 ARG A C 1
ATOM 1638 O O . ARG A 1 219 ? 20.626 3.141 -6.152 1.00 89.62 219 ARG A O 1
ATOM 1645 N N . PRO A 1 220 ? 19.048 2.929 -4.557 1.00 94.19 220 PRO A N 1
ATOM 1646 C CA . PRO A 1 220 ? 18.683 1.572 -4.954 1.00 94.19 220 PRO A CA 1
ATOM 1647 C C . PRO A 1 220 ? 18.030 1.554 -6.334 1.00 94.19 220 PRO A C 1
ATOM 1649 O O . PRO A 1 220 ? 17.020 2.227 -6.571 1.00 94.19 220 PRO A O 1
ATOM 1652 N N . VAL A 1 221 ? 18.642 0.787 -7.231 1.00 96.31 221 VAL A N 1
ATOM 1653 C CA . VAL A 1 221 ? 18.263 0.651 -8.634 1.00 96.31 221 VAL A CA 1
ATOM 1654 C C . VAL A 1 221 ? 18.384 -0.816 -9.033 1.00 96.31 221 VAL A C 1
ATOM 1656 O O . VAL A 1 221 ? 19.311 -1.498 -8.596 1.00 96.31 221 VAL A O 1
ATOM 1659 N N . TRP A 1 222 ? 17.455 -1.267 -9.869 1.00 97.56 222 TRP A N 1
ATOM 1660 C CA . TRP A 1 222 ? 17.519 -2.533 -10.586 1.00 97.56 222 TRP A CA 1
ATOM 1661 C C . TRP A 1 222 ? 17.326 -2.254 -12.072 1.00 97.56 222 TRP A C 1
ATOM 1663 O O . TRP A 1 222 ? 16.315 -1.656 -12.459 1.00 97.56 222 TRP A O 1
ATOM 1673 N N . THR A 1 223 ? 18.270 -2.692 -12.900 1.00 96.69 223 THR A N 1
ATOM 1674 C CA . THR A 1 223 ? 18.192 -2.556 -14.357 1.00 96.69 223 THR A CA 1
ATOM 1675 C C . THR A 1 223 ? 18.170 -3.933 -15.019 1.00 96.69 223 THR A C 1
ATOM 1677 O O . THR A 1 223 ? 18.988 -4.797 -14.714 1.00 96.69 223 THR A O 1
ATOM 1680 N N . ARG A 1 224 ? 17.245 -4.148 -15.963 1.00 95.69 224 ARG A N 1
ATOM 1681 C CA . ARG A 1 224 ? 17.209 -5.341 -16.826 1.00 95.69 224 ARG A CA 1
ATOM 1682 C C . ARG A 1 224 ? 16.921 -4.926 -18.265 1.00 95.69 224 ARG A C 1
ATOM 1684 O O . ARG A 1 224 ? 15.877 -4.345 -18.553 1.00 95.69 224 ARG A O 1
ATOM 1691 N N . GLY A 1 225 ? 17.854 -5.211 -19.174 1.00 92.81 225 GLY A N 1
ATOM 1692 C CA . GLY A 1 225 ? 17.765 -4.752 -20.563 1.00 92.81 225 GLY A CA 1
ATOM 1693 C C . GLY A 1 225 ? 17.581 -3.231 -20.643 1.00 92.81 225 GLY A C 1
ATOM 1694 O O . GLY A 1 225 ? 18.276 -2.480 -19.965 1.00 92.81 225 GLY A O 1
ATOM 1695 N N . GLY A 1 226 ? 16.609 -2.781 -21.436 1.00 94.38 226 GLY A N 1
ATOM 1696 C CA . GLY A 1 226 ? 16.242 -1.368 -21.564 1.00 94.38 226 GLY A CA 1
ATOM 1697 C C . GLY A 1 226 ? 15.325 -0.834 -20.457 1.00 94.38 226 GLY A C 1
ATOM 1698 O O . GLY A 1 226 ? 14.622 0.137 -20.702 1.00 94.38 226 GLY A O 1
ATOM 1699 N N . ARG A 1 227 ? 15.255 -1.454 -19.271 1.00 96.94 227 ARG A N 1
ATOM 1700 C CA . ARG A 1 227 ? 14.291 -1.089 -18.215 1.00 96.94 227 ARG A CA 1
ATOM 1701 C C . ARG A 1 227 ? 14.965 -0.868 -16.877 1.00 96.94 227 ARG A C 1
ATOM 1703 O O . ARG A 1 227 ? 15.841 -1.640 -16.493 1.00 96.94 227 ARG A O 1
ATOM 1710 N N . ARG A 1 228 ? 14.521 0.159 -16.153 1.00 97.50 228 ARG A N 1
ATOM 1711 C CA . ARG A 1 228 ? 15.025 0.506 -14.824 1.00 97.50 228 ARG A CA 1
ATOM 1712 C C . ARG A 1 228 ? 13.892 0.708 -13.827 1.00 97.50 228 ARG A C 1
ATOM 1714 O O . ARG A 1 228 ? 12.940 1.443 -14.082 1.00 97.50 228 ARG A O 1
ATOM 1721 N N . PHE A 1 229 ? 14.062 0.112 -12.655 1.00 98.00 229 PHE A N 1
ATOM 1722 C CA . PHE A 1 229 ? 13.261 0.360 -11.466 1.00 98.00 229 PHE A CA 1
ATOM 1723 C C . PHE A 1 229 ? 14.124 1.027 -10.392 1.00 98.00 229 PHE A C 1
ATOM 1725 O O . PHE A 1 229 ? 15.239 0.591 -10.114 1.00 98.00 229 PHE A O 1
ATOM 1732 N N . THR A 1 230 ? 13.617 2.097 -9.786 1.00 97.06 230 THR A N 1
ATOM 1733 C CA . THR A 1 230 ? 14.297 2.841 -8.722 1.00 97.06 230 THR A CA 1
ATOM 1734 C C . THR A 1 230 ? 13.370 2.981 -7.520 1.00 97.06 230 THR A C 1
ATOM 1736 O O . THR A 1 230 ? 12.248 3.471 -7.653 1.00 97.06 230 THR A O 1
ATOM 1739 N N . PHE A 1 231 ? 13.872 2.641 -6.333 1.00 95.06 231 PHE A N 1
ATOM 1740 C CA . PHE A 1 231 ? 13.146 2.771 -5.071 1.00 95.06 231 PHE A CA 1
ATOM 1741 C C . PHE A 1 231 ? 14.034 3.458 -4.039 1.00 95.06 231 PHE A C 1
ATOM 1743 O O . PHE A 1 231 ? 15.058 2.906 -3.640 1.00 95.06 231 PHE A O 1
ATOM 1750 N N . TYR A 1 232 ? 13.685 4.671 -3.607 1.00 91.62 232 TYR A N 1
ATOM 1751 C CA . TYR A 1 232 ? 14.521 5.381 -2.638 1.00 91.62 232 TYR A CA 1
ATOM 1752 C C . TYR A 1 232 ? 13.753 6.248 -1.652 1.00 91.62 232 TYR A C 1
ATOM 1754 O O . TYR A 1 232 ? 12.732 6.853 -1.973 1.00 91.62 232 TYR A O 1
ATOM 1762 N N . ARG A 1 233 ? 14.298 6.360 -0.441 1.00 89.38 233 ARG A N 1
ATOM 1763 C CA . ARG A 1 233 ? 13.804 7.276 0.589 1.00 89.38 233 ARG A CA 1
ATOM 1764 C C . ARG A 1 233 ? 14.183 8.726 0.271 1.00 89.38 233 ARG A C 1
ATOM 1766 O O . ARG A 1 233 ? 15.345 9.028 0.006 1.00 89.38 233 ARG A O 1
ATOM 1773 N N . MET A 1 234 ? 13.209 9.629 0.328 1.00 86.69 234 MET A N 1
ATOM 1774 C CA . MET A 1 234 ? 13.403 11.073 0.183 1.00 86.69 234 MET A CA 1
ATOM 1775 C C . MET A 1 234 ? 13.674 11.751 1.530 1.00 86.69 234 MET A C 1
ATOM 1777 O O . MET A 1 234 ? 13.312 11.239 2.588 1.00 86.69 234 MET A O 1
ATOM 1781 N N . SER A 1 235 ? 14.237 12.963 1.493 1.00 80.12 235 SER A N 1
ATOM 1782 C CA . SER A 1 235 ? 14.432 13.804 2.685 1.00 80.12 235 SER A CA 1
ATOM 1783 C C . SER A 1 235 ? 13.121 14.157 3.399 1.00 80.12 235 SER A C 1
ATOM 1785 O O . SER A 1 235 ? 13.108 14.307 4.617 1.00 80.12 235 SER A O 1
ATOM 1787 N N . SER A 1 236 ? 12.005 14.222 2.665 1.00 72.38 236 SER A N 1
ATOM 1788 C CA . SER A 1 236 ? 10.653 14.456 3.193 1.00 72.38 236 SER A CA 1
ATOM 1789 C C . SER A 1 236 ? 10.036 13.249 3.913 1.00 72.38 236 SER A C 1
ATOM 1791 O O . SER A 1 236 ? 8.864 13.300 4.271 1.00 72.38 236 SER A O 1
ATOM 1793 N N . ARG A 1 237 ? 10.797 12.162 4.119 1.00 69.50 237 ARG A N 1
ATOM 1794 C CA . ARG A 1 237 ? 10.320 10.876 4.658 1.00 69.50 237 ARG A CA 1
ATOM 1795 C C . ARG A 1 237 ? 9.253 10.195 3.792 1.00 69.50 237 ARG A C 1
ATOM 1797 O O . ARG A 1 237 ? 8.570 9.314 4.268 1.00 69.50 237 ARG A O 1
ATOM 1804 N N . SER A 1 238 ? 9.115 10.541 2.518 1.00 83.56 238 SER A N 1
ATOM 1805 C CA . SER A 1 238 ? 8.354 9.722 1.558 1.00 83.56 238 SER A CA 1
ATOM 1806 C C . SER A 1 238 ? 9.288 8.753 0.835 1.00 83.56 238 SER A C 1
ATOM 1808 O O . SER A 1 238 ? 10.512 8.938 0.843 1.00 83.56 238 SER A O 1
ATOM 1810 N N . ARG A 1 239 ? 8.737 7.721 0.196 1.00 88.88 239 ARG A N 1
ATOM 1811 C CA . ARG A 1 239 ? 9.520 6.823 -0.661 1.00 88.88 239 ARG A CA 1
ATOM 1812 C C . ARG A 1 239 ? 9.148 7.064 -2.109 1.00 88.88 239 ARG A C 1
ATOM 1814 O O . ARG A 1 239 ? 7.981 7.017 -2.470 1.00 88.88 239 ARG A O 1
ATOM 1821 N N . SER A 1 240 ? 10.147 7.350 -2.924 1.00 92.25 240 SER A N 1
ATOM 1822 C CA . SER A 1 240 ? 9.994 7.577 -4.353 1.00 92.25 240 SER A CA 1
ATOM 1823 C C . SER A 1 240 ? 10.126 6.253 -5.092 1.00 92.25 240 SER A C 1
ATOM 1825 O O . SER A 1 240 ? 11.092 5.517 -4.866 1.00 92.25 240 SER A O 1
ATOM 1827 N N . VAL A 1 241 ? 9.163 5.977 -5.968 1.00 95.12 241 VAL A N 1
ATOM 1828 C CA . VAL A 1 241 ? 9.073 4.743 -6.751 1.00 95.12 241 VAL A CA 1
ATOM 1829 C C . VAL A 1 241 ? 8.992 5.112 -8.225 1.00 95.12 241 VAL A C 1
ATOM 1831 O O . VAL A 1 241 ? 8.029 5.752 -8.642 1.00 95.12 241 VAL A O 1
ATOM 1834 N N . LEU A 1 242 ? 10.010 4.754 -9.007 1.00 96.25 242 LEU A N 1
ATOM 1835 C CA . LEU A 1 242 ? 10.143 5.132 -10.416 1.00 96.25 242 LEU A CA 1
ATOM 1836 C C . LEU A 1 242 ? 10.393 3.902 -11.292 1.00 96.25 242 LEU A C 1
ATOM 1838 O O . LEU A 1 242 ? 11.307 3.124 -11.026 1.00 96.25 242 LEU A O 1
ATOM 1842 N N . TYR A 1 243 ? 9.629 3.810 -12.374 1.00 97.19 243 TYR A N 1
ATOM 1843 C CA . TYR A 1 243 ? 9.777 2.847 -13.461 1.00 97.19 243 TYR A CA 1
ATOM 1844 C C . TYR A 1 243 ? 10.070 3.621 -14.739 1.00 97.19 243 TYR A C 1
ATOM 1846 O O . TYR A 1 243 ? 9.372 4.593 -15.047 1.00 97.19 243 TYR A O 1
ATOM 1854 N N . GLU A 1 244 ? 11.098 3.222 -15.477 1.00 96.69 244 GLU A N 1
ATOM 1855 C CA . GLU A 1 244 ? 11.463 3.879 -16.727 1.00 96.69 244 GLU A CA 1
ATOM 1856 C C . GLU A 1 244 ? 12.005 2.899 -17.765 1.00 96.69 244 GLU A C 1
ATOM 1858 O O . GLU A 1 244 ? 12.860 2.058 -17.478 1.00 96.69 244 GLU A O 1
ATOM 1863 N N . GLU A 1 245 ? 11.512 3.034 -18.994 1.00 95.94 245 GLU A N 1
ATOM 1864 C CA . GLU A 1 245 ? 12.148 2.450 -20.168 1.00 95.94 245 GLU A CA 1
ATOM 1865 C C . GLU A 1 245 ? 13.245 3.402 -20.669 1.00 95.94 245 GLU A C 1
ATOM 1867 O O . GLU A 1 245 ? 13.026 4.585 -20.971 1.00 95.94 245 GLU A O 1
ATOM 1872 N N . LEU A 1 246 ? 14.466 2.882 -20.706 1.00 93.06 246 LEU A N 1
ATOM 1873 C CA . LEU A 1 246 ? 15.674 3.585 -21.098 1.00 93.06 246 LEU A CA 1
ATOM 1874 C C . LEU A 1 246 ? 15.712 3.747 -22.619 1.00 93.06 246 LEU A C 1
ATOM 1876 O O . LEU A 1 246 ? 15.260 2.882 -23.369 1.00 93.06 246 LEU A O 1
ATOM 1880 N N . VAL A 1 247 ? 16.284 4.860 -23.079 1.00 84.75 247 VAL A N 1
ATOM 1881 C CA . VAL A 1 247 ? 16.645 4.995 -24.493 1.00 84.75 247 VAL A CA 1
ATOM 1882 C C . VAL A 1 247 ? 17.709 3.940 -24.770 1.00 84.75 247 VAL A C 1
ATOM 1884 O O . VAL A 1 247 ? 18.771 3.965 -24.145 1.00 84.75 247 VAL A O 1
ATOM 1887 N N . THR A 1 248 ? 17.411 3.004 -25.666 1.00 67.06 248 THR A N 1
ATOM 1888 C CA . THR A 1 248 ? 18.451 2.113 -26.181 1.00 67.06 248 THR A CA 1
ATOM 1889 C C . THR A 1 248 ? 19.238 2.924 -27.215 1.00 67.06 248 THR A C 1
ATOM 1891 O O . THR A 1 248 ? 18.592 3.516 -28.083 1.00 67.06 248 THR A O 1
ATOM 1894 N N . PRO A 1 249 ? 20.566 3.067 -27.066 1.00 54.62 249 PRO A N 1
ATOM 1895 C CA . PRO A 1 249 ? 21.387 3.816 -28.014 1.00 54.62 249 PRO A CA 1
ATOM 1896 C C . PRO A 1 249 ? 21.384 3.196 -29.414 1.00 54.62 249 PRO A C 1
ATOM 1898 O O . PRO A 1 249 ? 21.180 1.964 -29.520 1.00 54.62 249 PRO A O 1
#

Organism: NCBI:txid1930061

Radius of gyration: 20.24 Å; chains: 1; bounding box: 55×32×59 Å

Secondary structure (DSSP, 8-state):
-PPPPPGGGHHHHHHHHHHHHHHHT--SHHHHHHHHHHTTPPPPSB-STTEEEEEEE-TT-S-HHHHHHHHHHHHHHHH---BTTTTBEE-SSEEEEEEEETTEEEEEEEE---HHHHHHHHHHHHHT--HHHHHHHTTSS-TTPPPPTTSBPPPPTT--S--EEEE-TTS-EEEEEEE-TT---TT---SSHHHHHHHHHHHHHHHH-S-S---TTSPPEEEETTEEEEEEE-TTS-EEEEEEEPPP-